Protein AF-X1QB05-F1 (afdb_monomer_lite)

Sequence (360 aa):
TRADETGRKAKRAAVAAFQSAEETDRKAETAAIAGDDAISAAAKVTGILAGRVDEAGREAKQVAATGFLTAGRIRKKAEAADIAGDEAILDAAKALHQLVSRAEELAKVAEAASDAATKSSESARMAAEAAMKAAGEEAAAKAEEARRSAEEVGLKAEAAALQAGQVAEAAVRIAEEADNKAETAAKQATEAAELATHSVKEASATRAEEMQKTAEEAIERAKEVSTGVSAVTEADAIRSERIAKLAQKAVEAAIKEAVTSGNLVDKTTASAKDNREETRKNPSVSTAEKANEAGEKAKTAAAAAYRSTEELKRKAETAAMAAGEAIDAASRLSGTVANRVKNAGEKSMDTTATGMKTAD

Radius of gyration: 53.9 Å; chains: 1; bounding box: 107×69×154 Å

Structure (mmCIF, N/CA/C/O backbone):
data_AF-X1QB05-F1
#
_entry.id   AF-X1QB05-F1
#
loop_
_atom_site.group_PDB
_atom_site.id
_atom_site.type_symbol
_atom_site.label_atom_id
_atom_site.label_alt_id
_atom_site.label_comp_id
_atom_site.label_asym_id
_atom_site.label_entity_id
_atom_site.label_seq_id
_atom_site.pdbx_PDB_ins_code
_atom_site.Cartn_x
_atom_site.Cartn_y
_atom_site.Cartn_z
_atom_site.occupancy
_atom_site.B_iso_or_equiv
_atom_site.auth_seq_id
_atom_site.auth_comp_id
_atom_site.auth_asym_id
_atom_site.auth_atom_id
_atom_site.pdbx_PDB_model_num
ATOM 1 N N . THR A 1 1 ? -3.506 -3.819 -2.163 1.00 76.81 1 THR A N 1
ATOM 2 C CA . THR A 1 1 ? -2.345 -4.088 -1.273 1.00 76.81 1 THR A CA 1
ATOM 3 C C . THR A 1 1 ? -1.082 -3.569 -1.937 1.00 76.81 1 THR A C 1
ATOM 5 O O . THR A 1 1 ? -1.088 -3.362 -3.144 1.00 76.81 1 THR A O 1
ATOM 8 N N . ARG A 1 2 ? 0.021 -3.367 -1.201 1.00 68.25 2 ARG A N 1
ATOM 9 C CA . ARG A 1 2 ? 1.284 -2.875 -1.795 1.00 68.25 2 ARG A CA 1
ATOM 10 C C . ARG A 1 2 ? 1.868 -3.802 -2.875 1.00 68.25 2 ARG A C 1
ATOM 12 O O . ARG A 1 2 ? 2.524 -3.320 -3.798 1.00 68.25 2 ARG A O 1
ATOM 19 N N . ALA A 1 3 ? 1.611 -5.110 -2.788 1.00 74.69 3 ALA A N 1
ATOM 20 C CA . ALA A 1 3 ? 1.970 -6.073 -3.831 1.00 74.69 3 ALA A CA 1
ATOM 21 C C . ALA A 1 3 ? 1.157 -5.862 -5.127 1.00 74.69 3 ALA A C 1
ATOM 23 O O . ALA A 1 3 ? 1.759 -5.811 -6.194 1.00 74.69 3 ALA A O 1
ATOM 24 N N . ASP A 1 4 ? -0.153 -5.594 -5.040 1.00 82.69 4 ASP A N 1
ATOM 25 C CA . ASP A 1 4 ? -0.985 -5.214 -6.200 1.00 82.69 4 ASP A CA 1
ATOM 26 C C . ASP A 1 4 ? -0.505 -3.899 -6.845 1.00 82.69 4 ASP A C 1
ATOM 28 O O . ASP A 1 4 ? -0.319 -3.831 -8.059 1.00 82.69 4 ASP A O 1
ATOM 32 N N . GLU A 1 5 ? -0.179 -2.870 -6.054 1.00 84.19 5 GLU A N 1
ATOM 33 C CA . GLU A 1 5 ? 0.388 -1.625 -6.596 1.00 84.19 5 GLU A CA 1
ATOM 34 C C . GLU A 1 5 ? 1.732 -1.839 -7.302 1.00 84.19 5 GLU A C 1
ATOM 36 O O . GLU A 1 5 ? 2.001 -1.227 -8.339 1.00 84.19 5 GLU A O 1
ATOM 41 N N . THR A 1 6 ? 2.587 -2.691 -6.732 1.00 79.75 6 THR A N 1
ATOM 42 C CA . THR A 1 6 ? 3.901 -3.009 -7.301 1.00 79.75 6 THR A CA 1
ATOM 43 C C . THR A 1 6 ? 3.744 -3.797 -8.598 1.00 79.75 6 THR A C 1
ATOM 45 O O . THR A 1 6 ? 4.388 -3.448 -9.586 1.00 79.75 6 THR A O 1
ATOM 48 N N . GLY A 1 7 ? 2.822 -4.762 -8.643 1.00 83.00 7 GLY A N 1
ATOM 49 C CA . GLY A 1 7 ? 2.488 -5.487 -9.865 1.00 83.00 7 GLY A CA 1
ATOM 50 C C . GLY A 1 7 ? 1.946 -4.566 -10.959 1.00 83.00 7 GLY A C 1
ATOM 51 O O . GLY A 1 7 ? 2.461 -4.560 -12.073 1.00 83.00 7 GLY A O 1
ATOM 52 N N . ARG A 1 8 ? 1.017 -3.654 -10.638 1.00 85.50 8 ARG A N 1
ATOM 53 C CA . ARG A 1 8 ? 0.508 -2.658 -11.605 1.00 85.50 8 ARG A CA 1
ATOM 54 C C . ARG A 1 8 ? 1.577 -1.684 -12.099 1.00 85.50 8 ARG A C 1
ATOM 56 O O . ARG A 1 8 ? 1.500 -1.195 -13.226 1.00 85.50 8 ARG A O 1
ATOM 63 N N . LYS A 1 9 ? 2.555 -1.333 -11.259 1.00 85.56 9 LYS A N 1
ATOM 64 C CA . LYS A 1 9 ? 3.712 -0.528 -11.682 1.00 85.56 9 LYS A CA 1
ATOM 65 C C . LYS A 1 9 ? 4.615 -1.325 -12.627 1.00 85.56 9 LYS A C 1
ATOM 67 O O . LYS A 1 9 ? 5.008 -0.773 -13.649 1.00 85.56 9 LYS A O 1
ATOM 72 N N . ALA A 1 10 ? 4.868 -2.603 -12.339 1.00 82.00 10 ALA A N 1
ATOM 73 C CA . ALA A 1 10 ? 5.630 -3.490 -13.217 1.00 82.00 10 ALA A CA 1
ATOM 74 C C . ALA A 1 10 ? 4.956 -3.654 -14.591 1.00 82.00 10 ALA A C 1
ATOM 76 O O . ALA A 1 10 ? 5.621 -3.445 -15.600 1.00 82.00 10 ALA A O 1
ATOM 77 N N . LYS A 1 11 ? 3.632 -3.874 -14.646 1.00 87.56 11 LYS A N 1
ATOM 78 C CA . LYS A 1 11 ? 2.866 -3.934 -15.910 1.00 87.56 11 LYS A CA 1
ATOM 79 C C . LYS A 1 11 ? 2.991 -2.640 -16.721 1.00 87.56 11 LYS A C 1
ATOM 81 O O . LYS A 1 11 ? 3.244 -2.673 -17.919 1.00 87.56 11 LYS A O 1
ATOM 86 N N . ARG A 1 12 ? 2.876 -1.472 -16.074 1.00 90.75 12 ARG A N 1
ATOM 87 C CA . ARG A 1 12 ? 3.059 -0.175 -16.756 1.00 90.75 12 ARG A CA 1
ATOM 88 C C . ARG A 1 12 ? 4.476 0.002 -17.304 1.00 90.75 12 ARG A C 1
ATOM 90 O O . ARG A 1 12 ? 4.631 0.478 -18.425 1.00 90.75 12 ARG A O 1
ATOM 97 N N . ALA A 1 13 ? 5.489 -0.398 -16.538 1.00 84.31 13 ALA A N 1
ATOM 98 C CA . ALA A 1 13 ? 6.878 -0.366 -16.987 1.00 84.31 13 ALA A CA 1
ATOM 99 C C . ALA A 1 13 ? 7.124 -1.336 -18.156 1.00 84.31 13 ALA A C 1
ATOM 101 O O . ALA A 1 13 ? 7.802 -0.968 -19.112 1.00 84.31 13 ALA A O 1
ATOM 102 N N . ALA A 1 14 ? 6.529 -2.532 -18.117 1.00 81.31 14 ALA A N 1
ATOM 103 C CA . ALA A 1 14 ? 6.579 -3.495 -19.212 1.00 81.31 14 ALA A CA 1
ATOM 104 C C . ALA A 1 14 ? 5.968 -2.917 -20.497 1.00 81.31 14 ALA A C 1
ATOM 106 O O . ALA A 1 14 ? 6.607 -2.962 -21.544 1.00 81.31 14 ALA A O 1
ATOM 107 N N . VAL A 1 15 ? 4.790 -2.287 -20.419 1.00 91.00 15 VAL A N 1
ATOM 108 C CA . VAL A 1 15 ? 4.146 -1.629 -21.573 1.00 91.00 15 VAL A CA 1
ATOM 109 C C . VAL A 1 15 ? 5.032 -0.532 -22.170 1.00 91.00 15 VAL A C 1
ATOM 111 O O . VAL A 1 15 ? 5.230 -0.502 -23.384 1.00 91.00 15 VAL A O 1
ATOM 114 N N . ALA A 1 16 ? 5.612 0.339 -21.339 1.00 86.94 16 ALA A N 1
ATOM 115 C CA . ALA A 1 16 ? 6.523 1.381 -21.817 1.00 86.94 16 ALA A CA 1
ATOM 116 C C . ALA A 1 16 ? 7.779 0.789 -22.487 1.00 86.94 16 ALA A C 1
ATOM 118 O O . ALA A 1 16 ? 8.216 1.265 -23.535 1.00 86.94 16 ALA A O 1
ATOM 119 N N . ALA A 1 17 ? 8.332 -0.289 -21.923 1.00 80.50 17 ALA A N 1
ATOM 120 C CA . ALA A 1 17 ? 9.467 -0.997 -22.505 1.00 80.50 17 ALA A CA 1
ATOM 121 C C . ALA A 1 17 ? 9.110 -1.663 -23.847 1.00 80.50 17 ALA A C 1
ATOM 123 O O . ALA A 1 17 ? 9.905 -1.592 -24.783 1.00 80.50 17 ALA A O 1
ATOM 124 N N . PHE A 1 18 ? 7.915 -2.247 -23.990 1.00 86.94 18 PHE A N 1
ATOM 125 C CA . PHE A 1 18 ? 7.442 -2.778 -25.273 1.00 86.94 18 PHE A CA 1
ATOM 126 C C . PHE A 1 18 ? 7.340 -1.687 -26.342 1.00 86.94 18 PHE A C 1
ATOM 128 O O . PHE A 1 18 ? 7.865 -1.869 -27.438 1.00 86.94 18 PHE A O 1
ATOM 135 N N . GLN A 1 19 ? 6.760 -0.531 -26.008 1.00 90.94 19 GLN A N 1
ATOM 136 C CA . GLN A 1 19 ? 6.668 0.606 -26.932 1.00 90.94 19 GLN A CA 1
ATOM 137 C C . GLN A 1 19 ? 8.054 1.105 -27.367 1.00 90.94 19 GLN A C 1
ATOM 139 O O . GLN A 1 19 ? 8.289 1.340 -28.552 1.00 90.94 19 GLN A O 1
ATOM 144 N N . SER A 1 20 ? 9.001 1.201 -26.429 1.00 86.62 20 SER A N 1
ATOM 145 C CA . SER A 1 20 ? 10.389 1.574 -26.729 1.00 86.62 20 SER A CA 1
ATOM 146 C C . SER A 1 20 ? 11.090 0.548 -27.632 1.00 86.62 20 SER A C 1
ATOM 148 O O . SER A 1 20 ? 11.810 0.922 -28.564 1.00 86.62 20 SER A O 1
ATOM 150 N N . ALA A 1 21 ? 10.845 -0.749 -27.415 1.00 82.25 21 ALA A N 1
ATOM 151 C CA . ALA A 1 21 ? 11.362 -1.803 -28.282 1.00 82.25 21 ALA A CA 1
ATOM 152 C C . ALA A 1 21 ? 10.788 -1.710 -29.703 1.00 82.25 21 ALA A C 1
ATOM 154 O O . ALA A 1 21 ? 11.534 -1.859 -30.664 1.00 82.25 21 ALA A O 1
ATOM 155 N N . GLU A 1 22 ? 9.488 -1.444 -29.855 1.00 89.06 22 GLU A N 1
ATOM 156 C CA . GLU A 1 22 ? 8.848 -1.255 -31.164 1.00 89.06 22 GLU A CA 1
ATOM 157 C C . GLU A 1 22 ? 9.365 -0.021 -31.906 1.00 89.06 22 GLU A C 1
ATOM 159 O O . GLU A 1 22 ? 9.532 -0.051 -33.124 1.00 89.06 22 GLU A O 1
ATOM 164 N N . GLU A 1 23 ? 9.614 1.080 -31.197 1.00 90.94 23 GLU A N 1
ATOM 165 C CA . GLU A 1 23 ? 10.206 2.272 -31.802 1.00 90.94 23 GLU A CA 1
ATOM 166 C C . GLU A 1 23 ? 11.652 2.012 -32.252 1.00 90.94 23 GLU A C 1
ATOM 168 O O . GLU A 1 23 ? 12.048 2.424 -33.344 1.00 90.94 23 GLU A O 1
ATOM 173 N N . THR A 1 24 ? 12.426 1.284 -31.442 1.00 85.94 24 THR A N 1
ATOM 174 C CA . THR A 1 24 ? 13.797 0.874 -31.781 1.00 85.94 24 THR A CA 1
ATOM 175 C C . THR A 1 24 ? 13.816 -0.042 -33.005 1.00 85.94 24 THR A C 1
ATOM 177 O O . THR A 1 24 ? 14.632 0.167 -33.900 1.00 85.94 24 THR A O 1
ATOM 180 N N . ASP A 1 25 ? 12.886 -0.996 -33.090 1.00 91.12 25 ASP A N 1
ATOM 181 C CA . ASP A 1 25 ? 12.738 -1.878 -34.253 1.00 91.12 25 ASP A CA 1
ATOM 182 C C . ASP A 1 25 ? 12.398 -1.098 -35.525 1.00 91.12 25 ASP A C 1
ATOM 184 O O . ASP A 1 25 ? 13.048 -1.293 -36.547 1.00 91.12 25 ASP A O 1
ATOM 188 N N . ARG A 1 26 ? 11.448 -0.155 -35.463 1.00 91.94 26 ARG A N 1
ATOM 189 C CA . ARG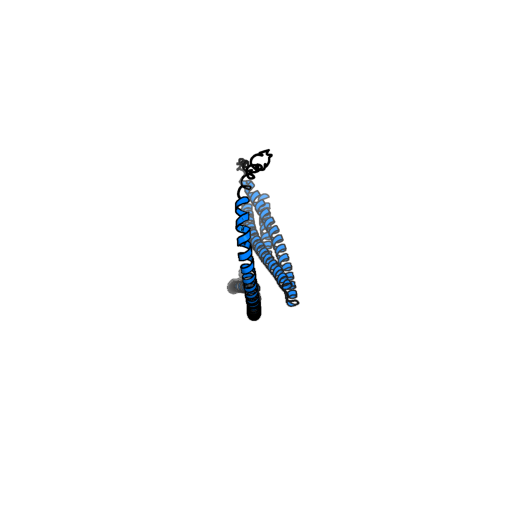 A 1 26 ? 11.087 0.692 -36.616 1.00 91.94 26 ARG A CA 1
ATOM 190 C C . ARG A 1 26 ? 12.263 1.540 -37.109 1.00 91.94 2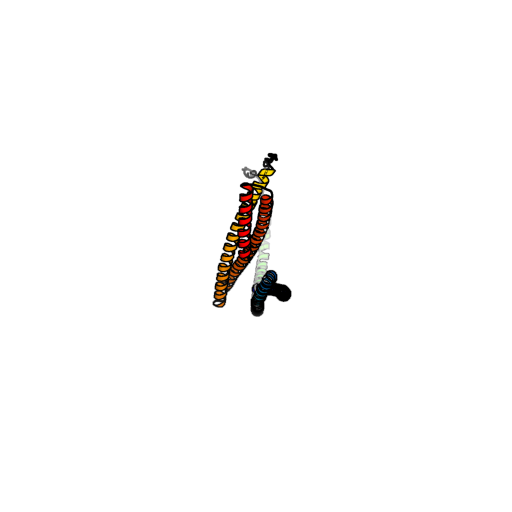6 ARG A C 1
ATOM 192 O O . ARG A 1 26 ? 12.460 1.701 -38.316 1.00 91.94 26 ARG A O 1
ATOM 199 N N . LYS A 1 27 ? 13.072 2.078 -36.189 1.00 90.31 27 LYS A N 1
ATOM 200 C CA . LYS A 1 27 ? 14.300 2.815 -36.538 1.00 90.31 27 LYS A CA 1
ATOM 201 C C . LYS A 1 27 ? 15.354 1.890 -37.150 1.00 90.31 27 LYS A C 1
ATOM 203 O O . LYS A 1 27 ? 15.984 2.270 -38.134 1.00 90.31 27 LYS A O 1
ATOM 208 N N . ALA A 1 28 ? 15.518 0.683 -36.608 1.00 82.38 28 ALA A N 1
ATOM 209 C CA . ALA A 1 28 ? 16.422 -0.327 -37.152 1.00 82.38 28 ALA A CA 1
ATOM 210 C C . ALA A 1 28 ? 16.005 -0.768 -38.564 1.00 82.38 28 ALA A C 1
ATOM 212 O O . ALA A 1 28 ? 16.850 -0.843 -39.450 1.00 82.38 28 ALA A O 1
ATOM 213 N N . GLU A 1 29 ? 14.711 -0.975 -38.804 1.00 91.19 29 GLU A N 1
ATOM 214 C CA . GLU A 1 29 ? 14.155 -1.284 -40.125 1.00 91.19 29 GLU A CA 1
ATOM 215 C C . GLU A 1 29 ? 14.418 -0.156 -41.129 1.00 91.19 29 GLU A C 1
ATOM 217 O O . GLU A 1 29 ? 14.911 -0.405 -42.227 1.00 91.19 29 GLU A O 1
ATOM 222 N N . THR A 1 30 ? 14.203 1.099 -40.725 1.00 91.12 30 THR A N 1
ATOM 223 C CA . THR A 1 30 ? 14.504 2.264 -41.572 1.00 91.12 30 THR A CA 1
ATOM 224 C C . THR A 1 30 ? 15.996 2.339 -41.923 1.00 91.12 30 THR A C 1
ATOM 226 O O . THR A 1 30 ? 16.350 2.598 -43.072 1.00 91.12 30 THR A O 1
ATOM 229 N N . ALA A 1 31 ? 16.882 2.074 -40.956 1.00 84.50 31 ALA A N 1
ATOM 230 C CA . ALA A 1 31 ? 18.326 2.017 -41.188 1.00 84.50 31 ALA A CA 1
ATOM 231 C C . ALA A 1 31 ? 18.732 0.847 -42.102 1.00 84.50 31 ALA A C 1
ATOM 233 O O . ALA A 1 31 ? 19.632 1.005 -42.926 1.00 84.50 31 ALA A O 1
ATOM 234 N N . ALA A 1 32 ? 18.060 -0.305 -41.997 1.00 90.00 32 ALA A N 1
ATOM 235 C CA . ALA A 1 32 ? 18.294 -1.449 -42.875 1.00 90.00 32 ALA A CA 1
ATOM 236 C C . ALA A 1 32 ? 17.937 -1.118 -44.331 1.00 90.00 32 ALA A C 1
ATOM 238 O O . ALA A 1 32 ? 18.766 -1.340 -45.212 1.00 90.00 32 ALA A O 1
ATOM 239 N N . ILE A 1 33 ? 16.759 -0.522 -44.560 1.00 92.81 33 ILE A N 1
ATOM 240 C CA . ILE A 1 33 ? 16.300 -0.083 -45.889 1.00 92.81 33 ILE A CA 1
ATOM 241 C C . ILE A 1 33 ? 17.265 0.956 -46.471 1.00 92.81 33 ILE A C 1
ATOM 243 O O . ILE A 1 33 ? 17.730 0.801 -47.597 1.00 92.81 33 ILE A O 1
ATOM 247 N N . ALA A 1 34 ? 17.641 1.975 -45.689 1.00 88.19 34 ALA A N 1
ATOM 248 C CA . ALA A 1 34 ? 18.607 2.983 -46.128 1.00 88.19 34 ALA A CA 1
ATOM 249 C C . ALA A 1 34 ? 19.977 2.369 -46.469 1.00 88.19 34 ALA A C 1
ATOM 251 O O . ALA A 1 34 ? 20.635 2.798 -47.417 1.00 88.19 34 ALA A O 1
ATOM 252 N N . GLY A 1 35 ? 20.400 1.347 -45.719 1.00 87.75 35 GLY A N 1
ATOM 253 C CA . GLY A 1 35 ? 21.610 0.584 -46.006 1.00 87.75 35 GLY A CA 1
ATOM 254 C C . GLY A 1 35 ? 21.526 -0.195 -47.321 1.00 87.75 35 GLY A C 1
ATOM 255 O O . GLY A 1 35 ? 22.474 -0.166 -48.105 1.00 87.75 35 GLY A O 1
ATOM 256 N N . ASP A 1 36 ? 20.394 -0.850 -47.595 1.00 92.31 36 ASP A N 1
ATOM 257 C CA . ASP A 1 36 ? 20.130 -1.531 -48.871 1.00 92.31 36 ASP A CA 1
ATOM 258 C C . ASP A 1 36 ? 20.139 -0.561 -50.061 1.00 92.31 36 ASP A C 1
ATOM 260 O O . ASP A 1 36 ? 20.799 -0.823 -51.073 1.00 92.31 36 ASP A O 1
ATOM 264 N N . ASP A 1 37 ? 19.478 0.588 -49.919 1.00 89.31 37 ASP A N 1
ATOM 265 C CA . ASP A 1 37 ? 19.434 1.630 -50.945 1.00 89.31 37 ASP A CA 1
ATOM 266 C C . ASP A 1 37 ? 20.828 2.208 -51.226 1.00 89.31 37 ASP A C 1
ATOM 268 O O . ASP A 1 37 ? 21.207 2.373 -52.390 1.00 89.31 37 ASP A O 1
ATOM 272 N N . ALA A 1 38 ? 21.624 2.464 -50.181 1.00 85.12 38 ALA A N 1
ATOM 273 C CA . ALA A 1 38 ? 23.000 2.935 -50.314 1.00 85.12 38 ALA A CA 1
ATOM 274 C C . ALA A 1 38 ? 23.878 1.910 -51.049 1.00 85.12 38 ALA A C 1
ATOM 276 O O . ALA A 1 38 ? 24.550 2.265 -52.017 1.00 85.12 38 ALA A O 1
ATOM 277 N N . ILE A 1 39 ? 23.819 0.628 -50.675 1.00 91.56 39 ILE A N 1
ATOM 278 C CA . ILE A 1 39 ? 24.578 -0.436 -51.354 1.00 91.56 39 ILE A CA 1
ATOM 279 C C . ILE A 1 39 ? 24.150 -0.555 -52.828 1.00 91.56 39 ILE A C 1
ATOM 281 O O . ILE A 1 39 ? 24.996 -0.663 -53.720 1.00 91.56 39 ILE A O 1
ATOM 285 N N . SER A 1 40 ? 22.847 -0.469 -53.123 1.00 94.06 40 SER A N 1
ATOM 286 C CA . SER A 1 40 ? 22.346 -0.481 -54.505 1.00 94.06 40 SER A CA 1
ATOM 287 C C . SER A 1 40 ? 22.800 0.746 -55.307 1.00 94.06 40 SER A C 1
ATOM 289 O O . SER A 1 40 ? 23.143 0.629 -56.486 1.00 94.06 40 SER A O 1
ATOM 291 N N . ALA A 1 41 ? 22.835 1.927 -54.684 1.00 90.56 41 ALA A N 1
ATOM 292 C CA . ALA A 1 41 ? 23.338 3.151 -55.301 1.00 90.56 41 ALA A CA 1
ATOM 293 C C . ALA A 1 41 ? 24.850 3.082 -55.559 1.00 90.56 41 ALA A C 1
ATOM 295 O O . ALA A 1 41 ? 25.295 3.481 -56.636 1.00 90.56 41 ALA A O 1
ATOM 296 N N . ALA A 1 42 ? 25.625 2.521 -54.625 1.00 88.62 42 ALA A N 1
ATOM 297 C CA . ALA A 1 42 ? 27.062 2.307 -54.773 1.00 88.62 42 ALA A CA 1
ATOM 298 C C . ALA A 1 42 ? 27.393 1.459 -56.011 1.00 88.62 42 ALA A C 1
ATOM 300 O O . ALA A 1 42 ? 28.349 1.766 -56.716 1.00 88.62 42 ALA A O 1
ATOM 301 N N . ALA A 1 43 ? 26.557 0.466 -56.340 1.00 94.31 43 ALA A N 1
ATOM 302 C CA . ALA A 1 43 ? 26.711 -0.360 -57.540 1.00 94.31 43 ALA A CA 1
ATOM 303 C C . ALA A 1 43 ? 26.495 0.401 -58.867 1.00 94.31 43 ALA A C 1
ATOM 305 O O . ALA A 1 43 ? 26.873 -0.094 -59.928 1.00 94.31 43 ALA A O 1
ATOM 306 N N . LYS A 1 44 ? 25.881 1.592 -58.827 1.00 95.25 44 LYS A N 1
ATOM 307 C CA . LYS A 1 44 ? 25.586 2.433 -60.004 1.00 95.25 44 LYS A CA 1
ATOM 308 C C . LYS A 1 44 ? 26.595 3.564 -60.208 1.00 95.25 44 LYS A C 1
ATOM 310 O O . LYS A 1 44 ? 26.541 4.244 -61.230 1.00 95.25 44 LYS A O 1
ATOM 315 N N . VAL A 1 45 ? 27.490 3.790 -59.248 1.00 93.19 45 VAL A N 1
ATOM 316 C CA . VAL A 1 45 ? 28.538 4.818 -59.311 1.00 93.19 45 VAL A CA 1
ATOM 317 C C . VAL A 1 45 ? 29.919 4.160 -59.309 1.00 93.19 45 VAL A C 1
ATOM 319 O O . VAL A 1 45 ? 30.066 2.998 -58.949 1.00 93.19 45 VAL A O 1
ATOM 322 N N . THR A 1 46 ? 30.959 4.880 -59.732 1.00 92.56 46 THR A N 1
ATOM 323 C CA . THR A 1 46 ? 32.325 4.334 -59.842 1.00 92.56 46 THR A CA 1
ATOM 324 C C . THR A 1 46 ? 33.335 5.117 -59.007 1.00 92.56 46 THR A C 1
ATOM 326 O O . THR A 1 46 ? 33.143 6.298 -58.714 1.00 92.56 46 THR A O 1
ATOM 329 N N . GLY A 1 47 ? 34.460 4.481 -58.675 1.00 94.06 47 GLY A N 1
ATOM 330 C CA . GLY A 1 47 ? 35.592 5.124 -58.002 1.00 94.06 47 GLY A CA 1
ATOM 331 C C . GLY A 1 47 ? 35.384 5.328 -56.499 1.00 94.06 47 GLY A C 1
ATOM 332 O O . GLY A 1 47 ? 34.672 4.572 -55.844 1.00 94.06 47 GLY A O 1
ATOM 333 N N . ILE A 1 48 ? 36.025 6.357 -55.937 1.00 91.44 48 ILE A N 1
ATOM 334 C CA . ILE A 1 48 ? 36.066 6.608 -54.482 1.00 91.44 48 ILE A CA 1
ATOM 335 C C . ILE A 1 48 ? 34.662 6.834 -53.893 1.00 91.44 48 ILE A C 1
ATOM 337 O O . ILE A 1 48 ? 34.398 6.443 -52.758 1.00 91.44 48 ILE A O 1
ATOM 341 N N . LEU A 1 49 ? 33.748 7.435 -54.663 1.00 85.69 49 LEU A N 1
ATOM 342 C CA . LEU A 1 49 ? 32.366 7.648 -54.228 1.00 85.69 49 LEU A CA 1
ATOM 343 C C . LEU A 1 49 ? 31.619 6.326 -54.025 1.00 85.69 49 LEU A C 1
ATOM 345 O O . LEU A 1 49 ? 30.920 6.194 -53.027 1.00 85.69 49 LEU A O 1
ATOM 349 N N . ALA A 1 50 ? 31.822 5.338 -54.902 1.00 88.31 50 ALA A N 1
ATOM 350 C CA . ALA A 1 50 ? 31.213 4.016 -54.760 1.00 88.31 50 ALA A CA 1
ATOM 351 C C . ALA A 1 50 ? 31.632 3.342 -53.449 1.00 88.31 50 ALA A C 1
ATOM 353 O O . ALA A 1 50 ? 30.778 2.885 -52.698 1.00 88.31 50 ALA A O 1
ATOM 354 N N . GLY A 1 51 ? 32.930 3.373 -53.127 1.00 87.00 51 GLY A N 1
ATOM 355 C CA . GLY A 1 51 ? 33.446 2.798 -51.881 1.00 87.00 51 GLY A CA 1
ATOM 356 C C . GLY A 1 51 ? 32.896 3.481 -50.627 1.00 87.00 51 GLY A C 1
ATOM 357 O O . GLY A 1 51 ? 32.521 2.804 -49.678 1.00 87.00 51 GLY A O 1
ATOM 358 N N . ARG A 1 52 ? 32.785 4.818 -50.625 1.00 89.19 52 ARG A N 1
ATOM 359 C CA . ARG A 1 52 ? 32.230 5.558 -49.475 1.00 89.19 52 ARG A CA 1
ATOM 360 C C . ARG A 1 52 ? 30.739 5.290 -49.263 1.00 89.19 52 ARG A C 1
ATOM 362 O O . ARG A 1 52 ? 30.301 5.236 -48.121 1.00 89.19 52 ARG A O 1
ATOM 369 N N . VAL A 1 53 ? 29.969 5.156 -50.344 1.00 83.75 53 VAL A N 1
ATOM 370 C CA . VAL A 1 53 ? 28.527 4.875 -50.265 1.00 83.75 53 VAL A CA 1
ATOM 371 C C . VAL A 1 53 ? 28.271 3.418 -49.856 1.00 83.75 53 VAL A C 1
ATOM 373 O O . VAL A 1 53 ? 27.393 3.176 -49.034 1.00 83.75 53 VAL A O 1
ATOM 376 N N . ASP A 1 54 ? 29.059 2.462 -50.362 1.00 89.88 54 ASP A N 1
ATOM 377 C CA . ASP A 1 54 ? 28.999 1.049 -49.949 1.00 89.88 54 ASP A CA 1
ATOM 378 C C . ASP A 1 54 ? 29.338 0.886 -48.459 1.00 89.88 54 ASP A C 1
ATOM 380 O O . ASP A 1 54 ? 28.592 0.232 -47.731 1.00 89.88 54 ASP A O 1
ATOM 384 N N . GLU A 1 55 ? 30.399 1.548 -47.980 1.00 90.50 55 GLU A N 1
ATOM 385 C CA . GLU A 1 55 ? 30.776 1.519 -46.562 1.00 90.50 55 GLU A CA 1
ATOM 386 C C . GLU A 1 55 ? 29.675 2.110 -45.673 1.00 90.50 55 GLU A C 1
ATOM 388 O O . GLU A 1 55 ? 29.235 1.457 -44.730 1.00 90.50 55 GLU A O 1
ATOM 393 N N . ALA A 1 56 ? 29.138 3.285 -46.025 1.00 87.88 56 ALA A N 1
ATOM 394 C CA . ALA A 1 56 ? 28.023 3.888 -45.293 1.00 87.88 56 ALA A CA 1
ATOM 395 C C . ALA A 1 56 ? 26.780 2.975 -45.269 1.00 87.88 56 ALA A C 1
ATOM 397 O O . ALA A 1 56 ? 26.087 2.888 -44.254 1.00 87.88 56 ALA A O 1
ATOM 398 N N . GLY A 1 57 ? 26.507 2.257 -46.364 1.00 85.62 57 GLY A N 1
ATOM 399 C CA . GLY A 1 57 ? 25.420 1.282 -46.427 1.00 85.62 57 GLY A CA 1
ATOM 400 C C . GLY A 1 57 ? 25.643 0.067 -45.518 1.00 85.62 57 GLY A C 1
ATOM 401 O O . GLY A 1 57 ? 24.711 -0.389 -44.849 1.00 85.62 57 GLY A O 1
ATOM 402 N N . ARG A 1 58 ? 26.882 -0.434 -45.427 1.00 89.56 58 ARG A N 1
ATOM 403 C CA . ARG A 1 58 ? 27.252 -1.516 -44.496 1.00 89.56 58 ARG A CA 1
ATOM 404 C C . ARG A 1 58 ? 27.189 -1.075 -43.040 1.00 89.56 58 ARG A C 1
ATOM 406 O O . ARG A 1 58 ? 26.643 -1.815 -42.222 1.00 89.56 58 ARG A O 1
ATOM 413 N N . GLU A 1 59 ? 27.677 0.122 -42.724 1.00 87.62 59 GLU A N 1
ATOM 414 C CA . GLU A 1 59 ? 27.565 0.714 -41.388 1.00 87.62 59 GLU A CA 1
ATOM 415 C C . GLU A 1 59 ? 26.091 0.859 -40.978 1.00 87.62 59 GLU A C 1
ATOM 417 O O . GLU A 1 59 ? 25.708 0.419 -39.891 1.00 87.62 59 GLU A O 1
ATOM 422 N N . ALA A 1 60 ? 25.230 1.369 -41.868 1.00 81.94 60 ALA A N 1
ATOM 423 C CA . ALA A 1 60 ? 23.790 1.474 -41.622 1.00 81.94 60 ALA A CA 1
ATOM 424 C C . ALA A 1 60 ? 23.147 0.104 -41.335 1.00 81.94 60 ALA A C 1
ATOM 426 O O . ALA A 1 60 ? 22.379 -0.037 -40.378 1.00 81.94 60 ALA A O 1
ATOM 427 N N . LYS A 1 61 ? 23.519 -0.942 -42.088 1.00 90.56 61 LYS A N 1
ATOM 428 C CA . LYS A 1 61 ? 23.076 -2.320 -41.821 1.00 90.56 61 LYS A CA 1
ATOM 429 C C . LYS A 1 61 ? 23.582 -2.875 -40.491 1.00 90.56 61 LYS A C 1
ATOM 431 O O . LYS A 1 61 ? 22.841 -3.580 -39.804 1.00 90.56 61 LYS A O 1
ATOM 436 N N . GLN A 1 62 ? 24.817 -2.571 -40.103 1.00 89.62 62 GLN A N 1
ATOM 437 C CA . GLN A 1 62 ? 25.365 -2.990 -38.812 1.00 89.62 62 GLN A CA 1
ATOM 438 C C . GLN A 1 62 ? 24.638 -2.306 -37.643 1.00 89.62 62 GLN A C 1
ATOM 440 O O . GLN A 1 62 ? 24.325 -2.955 -36.636 1.00 89.62 62 GLN A O 1
ATOM 445 N N . VAL A 1 63 ? 24.316 -1.016 -37.788 1.00 86.94 63 VAL A N 1
ATOM 446 C CA . VAL A 1 63 ? 23.492 -0.267 -36.829 1.00 86.94 63 VAL A CA 1
ATOM 447 C C . VAL A 1 63 ? 22.094 -0.877 -36.739 1.00 86.94 63 VAL A C 1
ATOM 449 O O . VAL A 1 63 ? 21.625 -1.139 -35.631 1.00 86.94 63 VAL A O 1
ATOM 452 N N . ALA A 1 64 ? 21.462 -1.194 -37.872 1.00 81.38 64 ALA A N 1
ATOM 453 C CA . ALA A 1 64 ? 20.166 -1.867 -37.905 1.00 81.38 64 ALA A CA 1
ATOM 454 C C . ALA A 1 64 ? 20.186 -3.217 -37.169 1.00 81.38 64 ALA A C 1
ATOM 456 O O . ALA A 1 64 ? 19.358 -3.461 -36.292 1.00 81.38 64 ALA A O 1
ATOM 457 N N . ALA A 1 65 ? 21.175 -4.074 -37.445 1.00 90.25 65 ALA A N 1
ATOM 458 C CA . ALA A 1 65 ? 21.326 -5.361 -36.763 1.00 90.25 65 ALA A CA 1
ATOM 459 C C . ALA A 1 65 ? 21.479 -5.196 -35.238 1.00 90.25 65 ALA A C 1
ATOM 461 O O . ALA A 1 65 ? 20.861 -5.923 -34.456 1.00 90.25 65 ALA A O 1
ATOM 462 N N . THR A 1 66 ? 22.259 -4.202 -34.804 1.00 88.38 66 THR A N 1
ATOM 463 C CA . THR A 1 66 ? 22.421 -3.868 -33.380 1.00 88.38 66 THR A CA 1
ATOM 464 C C . THR A 1 66 ? 21.114 -3.352 -32.768 1.00 88.38 66 THR A C 1
ATOM 466 O O . THR A 1 66 ? 20.779 -3.714 -31.635 1.00 88.38 66 THR A O 1
ATOM 469 N N . GLY A 1 67 ? 20.347 -2.561 -33.523 1.00 84.56 67 GLY A N 1
ATOM 470 C CA . GLY A 1 67 ? 19.021 -2.074 -33.146 1.00 84.56 67 GLY A CA 1
ATOM 471 C C . GLY A 1 67 ? 18.032 -3.213 -32.897 1.00 84.56 67 GLY A C 1
ATOM 472 O O . GLY A 1 67 ? 17.480 -3.296 -31.800 1.00 84.56 67 GLY A O 1
ATOM 473 N N . PHE A 1 68 ? 17.900 -4.154 -33.839 1.00 88.44 68 PHE A N 1
ATOM 474 C CA . PHE A 1 68 ? 17.030 -5.330 -33.687 1.00 88.44 68 PHE A CA 1
ATOM 475 C C . PHE A 1 68 ? 17.416 -6.201 -32.481 1.00 88.44 68 PHE A C 1
ATOM 477 O O . PHE A 1 68 ? 16.557 -6.638 -31.712 1.00 88.44 68 PHE A O 1
ATOM 484 N N . LEU A 1 69 ? 18.717 -6.432 -32.256 1.00 90.00 69 LEU A N 1
ATOM 485 C CA . LEU A 1 69 ? 19.183 -7.170 -31.076 1.00 90.00 69 LEU A CA 1
ATOM 486 C C . LEU A 1 69 ? 18.826 -6.445 -29.773 1.00 90.00 69 LEU A C 1
ATOM 488 O O . LEU A 1 69 ? 18.442 -7.087 -28.792 1.00 90.00 69 LEU A O 1
ATOM 492 N N . THR A 1 70 ? 18.954 -5.119 -29.753 1.00 87.50 70 THR A N 1
ATOM 493 C CA . THR A 1 70 ? 18.646 -4.291 -28.582 1.00 87.50 70 THR A CA 1
ATOM 494 C C . THR A 1 70 ? 17.152 -4.309 -28.280 1.00 87.50 70 THR A C 1
ATOM 496 O O . THR A 1 70 ? 16.765 -4.646 -27.160 1.00 87.50 70 THR A O 1
ATOM 499 N N . ALA A 1 71 ? 16.308 -4.067 -29.281 1.00 78.38 71 ALA A N 1
ATOM 500 C CA . ALA A 1 71 ? 14.858 -4.164 -29.161 1.00 78.38 71 ALA A CA 1
ATOM 501 C C . ALA A 1 71 ? 14.404 -5.561 -28.704 1.00 78.38 71 ALA A C 1
ATOM 503 O O . ALA A 1 71 ? 13.597 -5.682 -27.781 1.00 78.38 71 ALA A O 1
ATOM 504 N N . GLY A 1 72 ? 14.992 -6.628 -29.255 1.00 83.56 72 GLY A N 1
ATOM 505 C CA . GLY A 1 72 ? 14.732 -8.001 -28.818 1.00 83.56 72 GLY A CA 1
ATOM 506 C C . GLY A 1 72 ? 15.068 -8.241 -27.340 1.00 83.56 72 GLY A C 1
ATOM 507 O O . GLY A 1 72 ? 14.306 -8.901 -26.629 1.00 83.56 72 GLY A O 1
ATOM 508 N N . ARG A 1 73 ? 16.173 -7.675 -26.831 1.00 89.56 73 ARG A N 1
ATOM 509 C CA . ARG A 1 73 ? 16.502 -7.732 -25.393 1.00 89.56 73 ARG A CA 1
ATOM 510 C C . ARG A 1 73 ? 15.508 -6.936 -24.548 1.00 89.56 73 ARG A C 1
ATOM 512 O O . ARG A 1 73 ? 15.145 -7.409 -23.472 1.00 89.56 73 ARG A O 1
ATOM 519 N N . ILE A 1 74 ? 15.076 -5.761 -25.013 1.00 85.06 74 ILE A N 1
ATOM 520 C CA . ILE A 1 74 ? 14.081 -4.939 -24.312 1.00 85.06 74 ILE A CA 1
ATOM 521 C C . ILE A 1 74 ? 12.758 -5.706 -24.200 1.00 85.06 74 ILE A C 1
ATOM 523 O O . ILE A 1 74 ? 12.235 -5.806 -23.093 1.00 85.06 74 ILE A O 1
ATOM 527 N N . ARG A 1 75 ? 12.271 -6.346 -25.276 1.00 89.25 75 ARG A N 1
ATOM 528 C CA . ARG A 1 75 ? 11.050 -7.177 -25.226 1.00 89.25 75 ARG A CA 1
ATOM 529 C C . ARG A 1 75 ? 11.142 -8.304 -24.210 1.00 89.25 75 ARG A C 1
ATOM 531 O O . ARG A 1 75 ? 10.235 -8.455 -23.405 1.00 89.25 75 ARG A O 1
ATOM 538 N N . LYS A 1 76 ? 12.246 -9.058 -24.200 1.00 92.69 76 LYS A N 1
ATOM 539 C CA . LYS A 1 76 ? 12.433 -10.152 -23.230 1.00 92.69 76 LYS A CA 1
ATOM 540 C C . LYS A 1 76 ? 12.397 -9.650 -21.785 1.00 92.69 76 LYS A C 1
ATOM 542 O O . LYS A 1 76 ? 11.833 -10.304 -20.915 1.00 92.69 76 LYS A O 1
ATOM 547 N N . LYS A 1 77 ? 12.992 -8.481 -21.516 1.00 85.56 77 LYS A N 1
ATOM 548 C CA . LYS A 1 77 ? 12.929 -7.849 -20.188 1.00 85.56 77 LYS A CA 1
ATOM 549 C C . LYS A 1 77 ? 11.519 -7.351 -19.857 1.00 85.56 77 LYS A C 1
ATOM 551 O O . LYS A 1 77 ? 11.091 -7.509 -18.718 1.00 85.56 77 LYS A O 1
ATOM 556 N N . ALA A 1 78 ? 10.816 -6.774 -20.830 1.00 80.50 78 ALA A N 1
ATOM 557 C CA . ALA A 1 78 ? 9.438 -6.320 -20.679 1.00 80.50 78 ALA A CA 1
ATOM 558 C C . ALA A 1 78 ? 8.493 -7.491 -20.366 1.00 80.50 78 ALA A C 1
ATOM 560 O O . ALA A 1 78 ? 7.726 -7.406 -19.418 1.00 80.50 78 ALA A O 1
ATOM 561 N N . GLU A 1 79 ? 8.620 -8.611 -21.077 1.00 88.44 79 GLU A N 1
ATOM 562 C CA . GLU A 1 79 ? 7.856 -9.843 -20.843 1.00 88.44 79 GLU A CA 1
ATOM 563 C C . GLU A 1 79 ? 8.116 -10.423 -19.447 1.00 88.44 79 GLU A C 1
ATOM 565 O O . GLU A 1 79 ? 7.180 -10.715 -18.708 1.00 88.44 79 GLU A O 1
ATOM 570 N N . ALA A 1 80 ? 9.383 -10.505 -19.026 1.00 86.19 80 ALA A N 1
ATOM 571 C CA . ALA A 1 80 ? 9.718 -10.947 -17.674 1.00 86.19 80 ALA A CA 1
ATOM 572 C C . ALA A 1 80 ? 9.125 -10.024 -16.591 1.00 86.19 80 ALA A C 1
ATOM 574 O O . ALA A 1 80 ? 8.666 -10.502 -15.554 1.00 86.19 80 ALA A O 1
ATOM 575 N N . ALA A 1 81 ? 9.121 -8.706 -16.824 1.00 82.00 81 ALA A N 1
ATOM 576 C CA . ALA A 1 81 ? 8.502 -7.740 -15.919 1.00 82.00 81 ALA A CA 1
ATOM 577 C C . ALA A 1 81 ? 6.968 -7.851 -15.903 1.00 82.00 81 ALA A C 1
ATOM 579 O O . ALA A 1 81 ? 6.362 -7.671 -14.847 1.00 82.00 81 ALA A O 1
ATOM 580 N N . ASP A 1 82 ? 6.353 -8.165 -17.044 1.00 87.00 82 ASP A N 1
ATOM 581 C CA . ASP A 1 82 ? 4.914 -8.384 -17.181 1.00 87.00 82 ASP A CA 1
ATOM 582 C C . ASP A 1 82 ? 4.463 -9.614 -16.380 1.00 87.00 82 ASP A C 1
ATOM 584 O O . ASP A 1 82 ? 3.601 -9.494 -15.507 1.00 87.00 82 ASP A O 1
ATOM 588 N N . ILE A 1 83 ? 5.145 -10.749 -16.576 1.00 90.56 83 ILE A N 1
ATOM 589 C CA . ILE A 1 83 ? 4.912 -12.004 -15.842 1.00 90.56 83 ILE A CA 1
ATOM 590 C C . ILE A 1 83 ? 5.104 -11.793 -14.336 1.00 90.56 83 ILE A C 1
ATOM 592 O O . ILE A 1 83 ? 4.231 -12.141 -13.542 1.00 90.56 83 ILE A O 1
ATOM 596 N N . ALA A 1 84 ? 6.212 -11.165 -13.926 1.00 82.50 84 ALA A N 1
ATOM 597 C CA . ALA A 1 84 ? 6.464 -10.870 -12.515 1.00 82.50 84 ALA A CA 1
ATOM 598 C C . ALA A 1 84 ? 5.401 -9.928 -11.917 1.00 82.50 84 ALA A C 1
ATOM 600 O O . ALA A 1 84 ? 5.084 -10.012 -10.727 1.00 82.50 84 ALA A O 1
ATOM 601 N N . GLY A 1 85 ? 4.851 -9.025 -12.735 1.00 84.44 85 GLY A N 1
ATOM 602 C CA . GLY A 1 85 ? 3.735 -8.165 -12.365 1.00 84.44 85 GLY A CA 1
ATOM 603 C C . GLY A 1 85 ? 2.455 -8.954 -12.093 1.00 84.44 85 GLY A C 1
ATOM 604 O O . GLY A 1 85 ? 1.815 -8.724 -11.065 1.00 84.44 85 GLY A O 1
ATOM 605 N N . ASP A 1 86 ? 2.114 -9.904 -12.966 1.00 88.62 86 ASP A N 1
ATOM 606 C CA . ASP A 1 86 ? 0.926 -10.754 -12.824 1.00 88.62 86 ASP A CA 1
ATOM 607 C C . ASP A 1 86 ? 1.031 -11.698 -11.622 1.00 88.62 86 ASP A C 1
ATOM 609 O O . ASP A 1 86 ? 0.083 -11.809 -10.841 1.00 88.62 86 ASP A O 1
ATOM 613 N N . GLU A 1 87 ? 2.198 -12.309 -11.403 1.00 88.50 87 GLU A N 1
ATOM 614 C CA . GLU A 1 87 ? 2.458 -13.133 -10.217 1.00 88.50 87 GLU A CA 1
ATOM 615 C C . GLU A 1 87 ? 2.279 -12.328 -8.922 1.00 88.50 87 GLU A C 1
ATOM 617 O O . GLU A 1 87 ? 1.606 -12.777 -7.993 1.00 88.50 87 GLU A O 1
ATOM 622 N N . ALA A 1 88 ? 2.804 -11.098 -8.872 1.00 83.00 88 ALA A N 1
ATOM 623 C CA . ALA A 1 88 ? 2.661 -10.229 -7.706 1.00 83.00 88 ALA A CA 1
ATOM 624 C C . ALA A 1 88 ? 1.196 -9.836 -7.429 1.00 83.00 88 ALA A C 1
ATOM 626 O O . ALA A 1 88 ? 0.792 -9.760 -6.264 1.00 83.00 88 ALA A O 1
ATOM 627 N N . ILE A 1 89 ? 0.395 -9.596 -8.475 1.00 85.75 89 ILE A N 1
ATOM 628 C CA . ILE A 1 89 ? -1.043 -9.304 -8.347 1.00 85.75 89 ILE A CA 1
ATOM 629 C C . ILE A 1 89 ? -1.801 -10.548 -7.866 1.00 85.75 89 ILE A C 1
ATOM 631 O O . ILE A 1 89 ? -2.650 -10.446 -6.977 1.00 85.75 89 ILE A O 1
ATOM 635 N N . LEU A 1 90 ? -1.478 -11.728 -8.399 1.00 90.56 90 LEU A N 1
ATOM 636 C CA . LEU A 1 90 ? -2.112 -12.983 -8.003 1.00 90.56 90 LEU A CA 1
ATOM 637 C C . LEU A 1 90 ? -1.814 -13.337 -6.539 1.00 90.56 90 LEU A C 1
ATOM 639 O O . LEU A 1 90 ? -2.724 -13.703 -5.793 1.00 90.56 90 LEU A O 1
ATOM 643 N N . ASP A 1 91 ? -0.564 -13.192 -6.105 1.00 87.69 91 ASP A N 1
ATOM 644 C CA . ASP A 1 91 ? -0.165 -13.437 -4.717 1.00 87.69 91 ASP A CA 1
ATOM 645 C C . ASP A 1 91 ? -0.825 -12.439 -3.758 1.00 87.69 91 ASP A C 1
ATOM 647 O O . ASP A 1 91 ? -1.322 -12.824 -2.696 1.00 87.69 91 ASP A O 1
ATOM 651 N N . ALA A 1 92 ? -0.920 -11.166 -4.157 1.00 82.38 92 ALA A N 1
ATOM 652 C CA . ALA A 1 92 ? -1.686 -10.158 -3.431 1.00 82.38 92 ALA A CA 1
ATOM 653 C C . ALA A 1 92 ? -3.164 -10.545 -3.269 1.00 82.38 92 ALA A C 1
ATOM 655 O O . ALA A 1 92 ? -3.718 -10.381 -2.180 1.00 82.38 92 ALA A O 1
ATOM 656 N N . ALA A 1 93 ? -3.797 -11.048 -4.331 1.00 89.94 93 ALA A N 1
ATOM 657 C CA . ALA A 1 93 ? -5.191 -11.478 -4.305 1.00 89.94 93 ALA A CA 1
ATOM 658 C C . ALA A 1 93 ? -5.398 -12.692 -3.384 1.00 89.94 93 ALA A C 1
ATOM 660 O O . ALA A 1 93 ? -6.325 -12.696 -2.575 1.00 89.94 93 ALA A O 1
ATOM 661 N N . LYS A 1 94 ? -4.498 -13.684 -3.432 1.00 91.62 94 LYS A N 1
ATOM 662 C CA . LYS A 1 94 ? -4.528 -14.850 -2.530 1.00 91.62 94 LYS A CA 1
ATOM 663 C C . LYS A 1 94 ? -4.382 -14.442 -1.065 1.00 91.62 94 LYS A C 1
ATOM 665 O O . LYS A 1 94 ? -5.152 -14.905 -0.227 1.00 91.62 94 LYS A O 1
ATOM 670 N N . ALA A 1 95 ? -3.439 -13.549 -0.759 1.00 88.31 95 ALA A N 1
ATOM 671 C CA . ALA A 1 95 ? -3.238 -13.048 0.599 1.00 88.31 95 ALA A CA 1
ATOM 672 C C . ALA A 1 95 ? -4.473 -12.292 1.119 1.00 88.31 95 ALA A C 1
ATOM 674 O O . ALA A 1 95 ? -4.882 -12.488 2.262 1.00 88.31 95 ALA A O 1
ATOM 675 N N . LEU A 1 96 ? -5.107 -11.469 0.274 1.00 86.19 96 LEU A N 1
ATOM 676 C CA . LEU A 1 96 ? -6.368 -10.807 0.618 1.00 86.19 96 LEU A CA 1
ATOM 677 C C . LEU A 1 96 ? -7.483 -11.818 0.894 1.00 86.19 96 LEU A C 1
ATOM 679 O O . LEU A 1 96 ? -8.184 -11.681 1.891 1.00 86.19 96 LEU A O 1
ATOM 683 N N . HIS A 1 97 ? -7.621 -12.850 0.062 1.00 92.25 97 HIS A N 1
ATOM 684 C CA . HIS A 1 97 ? -8.642 -13.876 0.254 1.00 92.25 97 HIS A CA 1
ATOM 685 C C . HIS A 1 97 ? -8.457 -14.647 1.571 1.00 92.25 97 HIS A C 1
ATOM 687 O O . HIS A 1 97 ? -9.425 -14.875 2.294 1.00 92.25 97 HIS A O 1
ATOM 693 N N . GLN A 1 98 ? -7.214 -14.982 1.933 1.00 92.56 98 GLN A N 1
ATOM 694 C CA . GLN A 1 98 ? -6.900 -15.614 3.219 1.00 92.56 98 GLN A CA 1
ATOM 695 C C . GLN A 1 98 ? -7.226 -14.706 4.411 1.00 92.56 98 GLN A C 1
ATOM 697 O O . GLN A 1 98 ? -7.768 -15.176 5.410 1.00 92.56 98 GLN A O 1
ATOM 702 N N . LEU A 1 99 ? -6.927 -13.405 4.315 1.00 87.62 99 LEU A N 1
ATOM 703 C CA . LEU A 1 99 ? -7.262 -12.441 5.366 1.00 87.62 99 LEU A CA 1
ATOM 704 C C . LEU A 1 99 ? -8.773 -12.275 5.537 1.00 87.62 99 LEU A C 1
ATOM 706 O O . LEU A 1 99 ? -9.243 -12.257 6.670 1.00 87.62 99 LEU A O 1
ATOM 710 N N . VAL A 1 100 ? -9.523 -12.194 4.434 1.00 92.31 100 VAL A N 1
ATOM 711 C CA . VAL A 1 100 ? -10.992 -12.133 4.465 1.00 92.31 100 VAL A CA 1
ATOM 712 C C . VAL A 1 100 ? -11.561 -13.406 5.086 1.00 92.31 100 VAL A C 1
ATOM 714 O O . VAL A 1 100 ? -12.346 -13.312 6.022 1.00 92.31 100 VAL A O 1
ATOM 717 N N . SER A 1 101 ? -11.083 -14.581 4.666 1.00 95.19 101 SER A N 1
ATOM 718 C CA . SER A 1 101 ? -11.524 -15.868 5.227 1.00 95.19 101 SER A CA 1
ATOM 719 C C . SER A 1 101 ? -11.282 -15.938 6.740 1.00 95.19 101 SER A C 1
ATOM 721 O O . SER A 1 101 ? -12.170 -16.301 7.505 1.00 95.19 101 SER A O 1
ATOM 723 N N . ARG A 1 102 ? -10.102 -15.504 7.203 1.00 91.06 102 ARG A N 1
ATOM 724 C CA . ARG A 1 102 ? -9.780 -15.455 8.636 1.00 91.06 102 ARG A CA 1
ATOM 725 C C . ARG A 1 102 ? -10.629 -14.432 9.396 1.00 91.06 102 ARG A C 1
ATOM 727 O O . ARG A 1 102 ? -10.991 -14.675 10.544 1.00 91.06 102 ARG A O 1
ATOM 734 N N . ALA A 1 103 ? -10.924 -13.282 8.791 1.00 88.56 103 ALA A N 1
ATOM 735 C CA . ALA A 1 103 ? -11.790 -12.273 9.393 1.00 88.56 103 ALA A CA 1
ATOM 736 C C . ALA A 1 103 ? -13.231 -12.786 9.542 1.00 88.56 103 ALA A C 1
ATOM 738 O O . ALA A 1 103 ? -13.837 -12.580 10.589 1.00 88.56 103 ALA A O 1
ATOM 739 N N . GLU A 1 104 ? -13.750 -13.508 8.546 1.00 95.06 104 GLU A N 1
ATOM 740 C CA . GLU A 1 104 ? -15.058 -14.167 8.612 1.00 95.06 104 GLU A CA 1
ATOM 741 C C . GLU A 1 104 ? -15.104 -15.249 9.698 1.00 95.06 104 GLU A C 1
ATOM 743 O O . GLU A 1 104 ? -16.077 -15.332 10.446 1.00 95.06 104 GLU A O 1
ATOM 748 N N . GLU A 1 105 ? -14.050 -16.060 9.833 1.00 94.75 105 GLU A N 1
ATOM 749 C CA . GLU A 1 105 ? -13.946 -17.042 10.918 1.00 94.75 105 GLU A CA 1
ATOM 750 C C . GLU A 1 105 ? -13.940 -16.374 12.298 1.00 94.75 105 GLU A C 1
ATOM 752 O O . GLU A 1 105 ? -14.687 -16.787 13.185 1.00 94.75 105 GLU A O 1
ATOM 757 N N . LEU A 1 106 ? -13.151 -15.311 12.483 1.00 89.69 106 LEU A N 1
ATOM 758 C CA . LEU A 1 106 ? -13.121 -14.558 13.740 1.00 89.69 106 LEU A CA 1
ATOM 759 C C . LEU A 1 106 ? -14.467 -13.897 14.050 1.00 89.69 106 LEU A C 1
ATOM 761 O O . LEU A 1 106 ? -14.878 -13.892 15.209 1.00 89.69 106 LEU A O 1
ATOM 765 N N . ALA A 1 107 ? -15.167 -13.382 13.036 1.00 91.44 107 ALA A N 1
ATOM 766 C CA . ALA A 1 107 ? -16.504 -12.822 13.197 1.00 91.44 107 ALA A CA 1
ATOM 767 C C . ALA A 1 107 ? -17.503 -13.887 13.675 1.00 91.44 107 ALA A C 1
ATOM 769 O O . ALA A 1 107 ? -18.214 -13.647 14.647 1.00 91.44 107 ALA A O 1
ATOM 770 N N . LYS A 1 108 ? -17.488 -15.090 13.080 1.00 95.44 108 LYS A N 1
ATOM 771 C CA . LYS A 1 108 ? -18.326 -16.221 13.524 1.00 95.44 108 LYS A CA 1
ATOM 772 C C . LYS A 1 108 ? -18.019 -16.643 14.961 1.00 95.44 108 LYS A C 1
ATOM 774 O O . LYS A 1 108 ? -18.930 -16.940 15.728 1.00 95.44 108 LYS A O 1
ATOM 779 N N . VAL A 1 109 ? -16.740 -16.665 15.346 1.00 94.81 109 VAL A N 1
ATOM 780 C CA . VAL A 1 109 ? -16.334 -16.975 16.728 1.00 94.81 109 VAL A CA 1
ATOM 781 C C . VAL A 1 109 ? -16.812 -15.893 17.701 1.00 94.81 109 VAL A C 1
ATOM 783 O O . VAL A 1 109 ? -17.305 -16.221 18.778 1.00 94.81 109 VAL A O 1
ATOM 786 N N . ALA A 1 110 ? -16.700 -14.616 17.330 1.00 86.81 110 ALA A N 1
ATOM 787 C CA . ALA A 1 110 ? -17.174 -13.502 18.147 1.00 86.81 110 ALA A CA 1
ATOM 788 C C . ALA A 1 110 ? -18.703 -13.509 18.308 1.00 86.81 110 ALA A C 1
ATOM 790 O O . ALA A 1 110 ? -19.195 -13.291 19.413 1.00 86.81 110 ALA A O 1
ATOM 791 N N . GLU A 1 111 ? -19.443 -13.816 17.241 1.00 94.12 111 GLU A N 1
ATOM 792 C CA . GLU A 1 111 ? -20.899 -13.991 17.264 1.00 94.12 111 GLU A CA 1
ATOM 793 C C . GLU A 1 111 ? -21.298 -15.126 18.217 1.00 94.12 111 GLU A C 1
ATOM 795 O O . GLU A 1 111 ? -22.068 -14.908 19.150 1.00 94.12 111 GLU A O 1
ATOM 800 N N . ALA A 1 112 ? -20.671 -16.300 18.087 1.00 94.69 112 ALA A N 1
ATOM 801 C CA . ALA A 1 112 ? -20.923 -17.430 18.980 1.00 94.69 112 ALA A CA 1
ATOM 802 C C . ALA A 1 112 ? -20.599 -17.114 20.455 1.00 94.69 112 ALA A C 1
ATOM 804 O O . ALA A 1 112 ? -21.324 -17.537 21.359 1.00 94.69 112 ALA A O 1
ATOM 805 N N . ALA A 1 113 ? -19.525 -16.362 20.717 1.00 86.62 113 ALA A N 1
ATOM 806 C CA . ALA A 1 113 ? -19.164 -15.927 22.065 1.00 86.62 113 ALA A CA 1
ATOM 807 C C . ALA A 1 113 ? -20.174 -14.917 22.641 1.00 86.62 113 ALA A C 1
ATOM 809 O O . ALA A 1 113 ? -20.547 -15.024 23.811 1.00 86.62 113 ALA A O 1
ATOM 810 N N . SER A 1 114 ? -20.645 -13.973 21.821 1.00 92.81 114 SER A N 1
ATOM 811 C CA . SER A 1 114 ? -21.689 -13.012 22.188 1.00 92.81 114 SER A CA 1
ATOM 812 C C . SER A 1 114 ? -22.997 -13.725 22.532 1.00 92.81 114 SER A C 1
ATOM 814 O O . SER A 1 114 ? -23.580 -13.472 23.584 1.00 92.81 114 SER A O 1
ATOM 816 N N . ASP A 1 115 ? -23.421 -14.684 21.708 1.00 95.38 115 ASP A N 1
ATOM 817 C CA . ASP A 1 115 ? -24.619 -15.489 21.959 1.00 95.38 115 ASP A CA 1
ATOM 818 C C . ASP A 1 115 ? -24.518 -16.290 23.261 1.00 95.38 115 ASP A C 1
ATOM 820 O O . ASP A 1 115 ? -25.479 -16.369 24.033 1.00 95.38 115 ASP A O 1
ATOM 824 N N . ALA A 1 116 ? -23.349 -16.874 23.537 1.00 92.56 116 ALA A N 1
ATOM 825 C CA . ALA A 1 116 ? -23.099 -17.590 24.783 1.00 92.56 116 ALA A CA 1
ATOM 826 C C . ALA A 1 116 ? -23.166 -16.656 26.006 1.00 92.56 116 ALA A C 1
ATOM 828 O O . ALA A 1 116 ? -23.778 -17.009 27.018 1.00 92.56 116 ALA A O 1
ATOM 829 N N . ALA A 1 117 ? -22.593 -15.452 25.9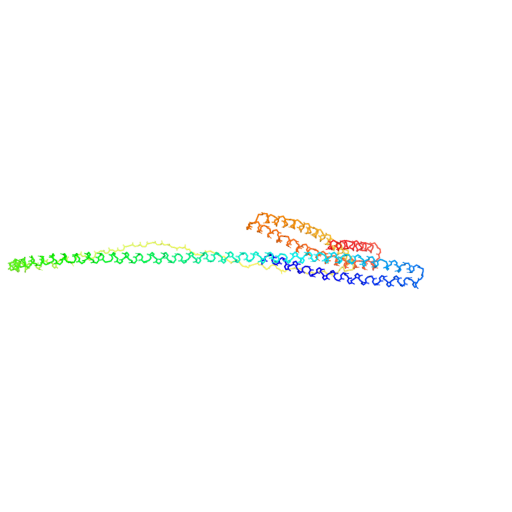09 1.00 89.44 117 ALA A N 1
ATOM 830 C CA . ALA A 1 117 ? -22.639 -14.448 26.970 1.00 89.44 117 ALA A CA 1
ATOM 831 C C . ALA A 1 117 ? -24.069 -13.947 27.236 1.00 89.44 117 ALA A C 1
ATOM 833 O O . ALA A 1 117 ? -24.472 -13.838 28.399 1.00 89.44 117 ALA A O 1
ATOM 834 N N . THR A 1 118 ? -24.858 -13.710 26.184 1.00 94.44 118 THR A N 1
ATOM 835 C CA . THR A 1 118 ? -26.279 -13.340 26.293 1.00 94.44 118 THR A CA 1
ATOM 836 C C . THR A 1 118 ? -27.066 -14.426 27.021 1.00 94.44 118 THR A C 1
ATOM 838 O O . THR A 1 118 ? -27.699 -14.139 28.036 1.00 94.44 118 THR A O 1
ATOM 841 N N . LYS A 1 119 ? -26.938 -15.694 26.602 1.00 96.56 119 LYS A N 1
ATOM 842 C CA . LYS A 1 119 ? -27.612 -16.832 27.259 1.00 96.56 119 LYS A CA 1
ATOM 843 C C . LYS A 1 119 ? -27.213 -16.988 28.728 1.00 96.56 119 LYS A C 1
ATOM 845 O O . LYS A 1 119 ? -28.062 -17.258 29.580 1.00 96.56 119 LYS A O 1
ATOM 850 N N . SER A 1 120 ? -25.930 -16.803 29.046 1.00 92.00 120 SER A N 1
ATOM 851 C CA . SER A 1 120 ? -25.441 -16.843 30.430 1.00 92.00 120 SER A CA 1
ATOM 852 C C . SER A 1 120 ? -26.030 -15.710 31.273 1.00 92.00 120 SER A C 1
ATOM 854 O O . SER A 1 120 ? -26.391 -15.926 32.430 1.00 92.00 120 SER A O 1
ATOM 856 N N . SER A 1 121 ? -26.146 -14.510 30.702 1.00 91.38 121 SER A N 1
ATOM 857 C CA . SER A 1 121 ? -26.689 -13.332 31.388 1.00 91.38 121 SER A CA 1
ATOM 858 C C . SER A 1 121 ? -28.191 -13.468 31.633 1.00 91.38 121 SER A C 1
ATOM 860 O O . SER A 1 121 ? -28.666 -13.183 32.731 1.00 91.38 121 SER A O 1
ATOM 862 N N . GLU A 1 122 ? -28.938 -13.971 30.648 1.00 95.50 122 GLU A N 1
ATOM 863 C CA . GLU A 1 122 ? -30.362 -14.291 30.790 1.00 95.50 122 GLU A CA 1
ATOM 864 C C . GLU A 1 122 ? -30.597 -15.339 31.882 1.00 95.50 122 GLU A C 1
ATOM 866 O O . GLU A 1 122 ? -31.466 -15.151 32.735 1.00 95.50 122 GLU A O 1
ATOM 871 N N . SER A 1 123 ? -29.777 -16.394 31.911 1.00 94.88 123 SER A N 1
ATOM 872 C CA . SER A 1 123 ? -29.851 -17.444 32.935 1.00 94.88 123 SER A CA 1
ATOM 873 C C . SER A 1 123 ? -29.564 -16.895 34.337 1.00 94.88 123 SER A C 1
ATOM 875 O O . SER A 1 123 ? -30.293 -17.196 35.282 1.00 94.88 123 SER A O 1
ATOM 877 N N . ALA A 1 124 ? -28.538 -16.048 34.479 1.00 90.75 124 ALA A N 1
ATOM 878 C CA . ALA A 1 124 ? -28.212 -15.397 35.747 1.00 90.75 124 ALA A CA 1
ATOM 879 C C . ALA A 1 124 ? -29.335 -14.458 36.217 1.00 90.75 124 ALA A C 1
ATOM 881 O O . ALA A 1 124 ? -29.682 -14.459 37.398 1.00 90.75 124 ALA A O 1
ATOM 882 N N . ARG A 1 125 ? -29.950 -13.703 35.295 1.00 96.00 125 ARG A N 1
ATOM 883 C CA . ARG A 1 125 ? -31.102 -12.845 35.595 1.00 96.00 125 ARG A CA 1
ATOM 884 C C . ARG A 1 125 ? -32.295 -13.665 36.084 1.00 96.00 125 ARG A C 1
ATOM 886 O O . ARG A 1 125 ? -32.853 -13.335 37.123 1.00 96.00 125 ARG A O 1
ATOM 893 N N . MET A 1 126 ? -32.643 -14.749 35.388 1.00 95.94 126 MET A N 1
ATOM 894 C CA . MET A 1 126 ? -33.734 -15.640 35.802 1.00 95.94 126 MET A CA 1
ATOM 895 C C . MET A 1 126 ? -33.488 -16.243 37.191 1.00 95.94 126 MET A C 1
ATOM 897 O O . MET A 1 126 ? -34.402 -16.296 38.011 1.00 95.94 126 MET A O 1
ATOM 901 N N . ALA A 1 127 ? -32.252 -16.658 37.485 1.00 93.88 127 ALA A N 1
ATOM 902 C CA . ALA A 1 127 ? -31.888 -17.171 38.804 1.00 93.88 127 ALA A CA 1
ATOM 903 C C . ALA A 1 127 ? -32.006 -16.096 39.900 1.00 93.88 127 ALA A C 1
ATOM 905 O O . ALA A 1 127 ? -32.518 -16.376 40.984 1.00 93.88 127 ALA A O 1
ATOM 906 N N . ALA A 1 128 ? -31.580 -14.861 39.616 1.00 92.00 128 ALA A N 1
ATOM 907 C CA . ALA A 1 128 ? -31.708 -13.739 40.542 1.00 92.00 128 ALA A CA 1
ATOM 908 C C . ALA A 1 128 ? -33.177 -13.361 40.796 1.00 92.00 128 ALA A C 1
ATOM 910 O O . ALA A 1 128 ? -33.567 -13.184 41.947 1.00 92.00 128 ALA A O 1
ATOM 911 N N . GLU A 1 129 ? -34.004 -13.295 39.748 1.00 95.38 129 GLU A N 1
ATOM 912 C CA . GLU A 1 129 ? -35.448 -13.050 39.858 1.00 95.38 129 GLU A CA 1
ATOM 913 C C . GLU A 1 129 ? -36.135 -14.134 40.701 1.00 95.38 129 GLU A C 1
ATOM 915 O O . GLU A 1 129 ? -36.928 -13.818 41.590 1.00 95.38 129 GLU A O 1
ATOM 920 N N . ALA A 1 130 ? -35.786 -15.407 40.486 1.00 95.56 130 ALA A N 1
ATOM 921 C CA . ALA A 1 130 ? -36.300 -16.516 41.283 1.00 95.56 130 ALA A CA 1
ATOM 922 C C . ALA A 1 130 ? -35.893 -16.405 42.763 1.00 95.56 130 ALA A C 1
ATOM 924 O O . ALA A 1 130 ? -36.735 -16.578 43.645 1.00 95.56 130 ALA A O 1
ATOM 925 N N . ALA A 1 131 ? -34.631 -16.065 43.045 1.00 93.81 131 ALA A N 1
ATOM 926 C CA . ALA A 1 131 ? -34.139 -15.877 44.409 1.00 93.81 131 ALA A CA 1
ATOM 927 C C . ALA A 1 131 ? -34.812 -14.687 45.113 1.00 93.81 131 ALA A C 1
ATOM 929 O O . ALA A 1 131 ? -35.218 -14.807 46.268 1.00 93.81 131 ALA A O 1
ATOM 930 N N . MET A 1 132 ? -34.984 -13.558 44.417 1.00 93.12 132 MET A N 1
ATOM 931 C CA . MET A 1 132 ? -35.689 -12.385 44.947 1.00 93.12 132 MET A CA 1
ATOM 932 C C . MET A 1 132 ? -37.149 -12.697 45.252 1.00 93.12 132 MET A C 1
ATOM 934 O O . MET A 1 132 ? -37.649 -12.306 46.305 1.00 93.12 132 MET A O 1
ATOM 938 N N . LYS A 1 133 ? -37.826 -13.426 44.359 1.00 95.69 133 LYS A N 1
ATOM 939 C CA . LYS A 1 133 ? -39.208 -13.850 44.576 1.00 95.69 133 LYS A CA 1
ATOM 940 C C . LYS A 1 133 ? -39.324 -14.747 45.810 1.00 95.69 133 LYS A C 1
ATOM 942 O O . LYS A 1 133 ? -40.154 -14.466 46.668 1.00 95.69 133 LYS A O 1
ATOM 947 N N . ALA A 1 134 ? -38.460 -15.754 45.937 1.00 94.12 134 ALA A N 1
ATOM 948 C CA . ALA A 1 134 ? -38.448 -16.651 47.093 1.00 94.12 134 ALA A CA 1
ATOM 949 C C . ALA A 1 134 ? -38.177 -15.900 48.410 1.00 94.12 134 ALA A C 1
ATOM 951 O O . ALA A 1 134 ? -38.891 -16.092 49.391 1.00 94.12 134 ALA A O 1
ATOM 952 N N . ALA A 1 135 ? -37.196 -14.991 48.420 1.00 91.94 135 ALA A N 1
ATOM 953 C CA . ALA A 1 135 ? -36.897 -14.166 49.590 1.00 91.94 135 ALA A CA 1
ATOM 954 C C . ALA A 1 135 ? -38.059 -13.223 49.949 1.00 91.94 135 ALA A C 1
ATOM 956 O O . ALA A 1 135 ? -38.361 -13.037 51.126 1.00 91.94 135 ALA A O 1
ATOM 957 N N . GLY A 1 136 ? -38.727 -12.646 48.945 1.00 93.62 136 GLY A N 1
ATOM 958 C CA . GLY A 1 136 ? -39.910 -11.808 49.134 1.00 93.62 136 GLY A CA 1
ATOM 959 C C . GLY A 1 136 ? -41.091 -12.584 49.720 1.00 93.62 136 GLY A C 1
ATOM 960 O O . GLY A 1 136 ? -41.735 -12.101 50.649 1.00 93.62 136 GLY A O 1
ATOM 961 N N . GLU A 1 137 ? -41.341 -13.800 49.230 1.00 93.62 137 GLU A N 1
ATOM 962 C CA . GLU A 1 137 ? -42.372 -14.700 49.760 1.00 93.62 137 GLU A CA 1
ATOM 963 C C . GLU A 1 137 ? -42.073 -15.114 51.212 1.00 93.62 137 GLU A C 1
ATOM 965 O O . GLU A 1 137 ? -42.964 -15.061 52.060 1.00 93.62 137 GLU A O 1
ATOM 970 N N . GLU A 1 138 ? -40.819 -15.443 51.541 1.00 92.75 138 GLU A N 1
ATOM 971 C CA . GLU A 1 138 ? -40.411 -15.785 52.911 1.00 92.75 138 GLU A CA 1
ATOM 972 C C . GLU A 1 138 ? -40.522 -14.585 53.867 1.00 92.75 138 GLU A C 1
ATOM 974 O O . GLU A 1 138 ? -41.026 -14.716 54.987 1.00 92.75 138 GLU A O 1
ATOM 979 N N . ALA A 1 139 ? -40.085 -13.399 53.431 1.00 91.62 139 ALA A N 1
ATOM 980 C CA . ALA A 1 139 ? -40.196 -12.173 54.216 1.00 91.62 139 ALA A CA 1
ATOM 981 C C . ALA A 1 139 ? -41.663 -11.799 54.474 1.00 91.62 139 ALA A C 1
ATOM 983 O O . ALA A 1 139 ? -42.011 -11.439 55.599 1.00 91.62 139 ALA A O 1
ATOM 984 N N . ALA A 1 140 ? -42.531 -11.937 53.466 1.00 92.44 140 ALA A N 1
ATOM 985 C CA . ALA A 1 140 ? -43.967 -11.718 53.612 1.00 92.44 140 ALA A CA 1
ATOM 986 C C . ALA A 1 140 ? -44.601 -12.721 54.591 1.00 92.44 140 ALA A C 1
ATOM 988 O O . ALA A 1 140 ? -45.389 -12.318 55.446 1.00 92.44 140 ALA A O 1
ATOM 989 N N . ALA A 1 141 ? -44.218 -14.001 54.525 1.00 93.62 141 ALA A N 1
ATOM 990 C CA . ALA A 1 141 ? -44.696 -15.021 55.458 1.00 93.62 141 ALA A CA 1
ATOM 991 C C . ALA A 1 141 ? -44.292 -14.711 56.912 1.00 93.62 141 ALA A C 1
ATOM 993 O O . ALA A 1 141 ? -45.139 -14.747 57.805 1.00 93.62 141 ALA A O 1
ATOM 994 N N . LYS A 1 142 ? -43.029 -14.328 57.148 1.00 92.69 142 LYS A N 1
ATOM 995 C CA . LYS A 1 142 ? -42.534 -13.923 58.477 1.00 92.69 142 LYS A CA 1
ATOM 996 C C . LYS A 1 142 ? -43.211 -12.654 58.995 1.00 92.69 142 LYS A C 1
ATOM 998 O O . LYS A 1 142 ? -43.518 -12.565 60.181 1.00 92.69 142 LYS A O 1
ATOM 1003 N N . ALA A 1 143 ? -43.456 -11.675 58.123 1.00 92.19 143 ALA A N 1
ATOM 1004 C CA . ALA A 1 143 ? -44.169 -10.454 58.488 1.00 92.19 143 ALA A CA 1
ATOM 1005 C C . ALA A 1 143 ? -45.621 -10.748 58.897 1.00 92.19 143 ALA A C 1
ATOM 1007 O O . ALA A 1 143 ? -46.103 -10.196 59.883 1.00 92.19 143 ALA A O 1
ATOM 1008 N N . GLU A 1 144 ? -46.300 -11.649 58.186 1.00 91.50 144 GLU A N 1
ATOM 1009 C CA . GLU A 1 144 ? -47.658 -12.083 58.517 1.00 91.50 144 GLU A CA 1
ATOM 1010 C C . GLU A 1 144 ? -47.709 -12.863 59.845 1.00 91.50 144 GLU A C 1
ATOM 1012 O O . GLU A 1 144 ? -48.605 -12.639 60.658 1.00 91.50 144 GLU A O 1
ATOM 1017 N N . GLU A 1 145 ? -46.727 -13.726 60.122 1.00 92.12 145 GLU A N 1
ATOM 1018 C CA . GLU A 1 145 ? -46.597 -14.426 61.410 1.00 92.12 145 GLU A CA 1
ATOM 1019 C C . GLU A 1 145 ? -46.345 -13.453 62.576 1.00 92.12 145 GLU A C 1
ATOM 1021 O O . GLU A 1 145 ? -46.984 -13.545 63.631 1.00 92.12 145 GLU A O 1
ATOM 1026 N N . ALA A 1 146 ? -45.465 -12.467 62.371 1.00 90.75 146 ALA A N 1
ATOM 1027 C CA . ALA A 1 146 ? -45.208 -11.409 63.341 1.00 90.75 146 ALA A CA 1
ATOM 1028 C C . ALA A 1 146 ? -46.453 -10.540 63.579 1.00 90.75 146 ALA A C 1
ATOM 1030 O O . ALA A 1 146 ? -46.758 -10.222 64.728 1.00 90.75 146 ALA A O 1
ATOM 1031 N N . ARG A 1 147 ? -47.208 -10.208 62.520 1.00 92.31 147 ARG A N 1
ATOM 1032 C CA . ARG A 1 147 ? -48.480 -9.474 62.616 1.00 92.31 147 ARG A CA 1
ATOM 1033 C C . ARG A 1 147 ? -49.492 -10.234 63.466 1.00 92.31 147 ARG A C 1
ATOM 1035 O O . ARG A 1 147 ? -50.042 -9.651 64.391 1.00 92.31 147 ARG A O 1
ATOM 1042 N N . ARG A 1 148 ? -49.683 -11.534 63.216 1.00 91.94 148 ARG A N 1
ATOM 1043 C CA . ARG A 1 148 ? -50.589 -12.379 64.018 1.00 91.94 148 ARG A CA 1
ATOM 1044 C C . ARG A 1 148 ? -50.168 -12.442 65.483 1.00 91.94 148 ARG A C 1
ATOM 1046 O O . ARG A 1 148 ? -51.003 -12.299 66.369 1.00 91.94 148 ARG A O 1
ATOM 1053 N N . SER A 1 149 ? -48.870 -12.583 65.740 1.00 90.50 149 SER A N 1
ATOM 1054 C CA . SER A 1 149 ? -48.330 -12.588 67.105 1.00 90.50 149 SER A CA 1
ATOM 1055 C C . SER A 1 149 ? -48.567 -11.248 67.814 1.00 90.50 149 SER A C 1
ATOM 1057 O O . SER A 1 149 ? -48.948 -11.217 68.984 1.00 90.50 149 SER A O 1
ATOM 1059 N N . ALA A 1 150 ? -48.378 -10.131 67.107 1.00 87.81 150 ALA A N 1
ATOM 1060 C CA . ALA A 1 150 ? -48.644 -8.795 67.630 1.00 87.81 150 ALA A CA 1
ATOM 1061 C C . ALA A 1 150 ? -50.140 -8.560 67.884 1.00 87.81 150 ALA A C 1
ATOM 1063 O O . ALA A 1 150 ? -50.483 -7.975 68.907 1.00 87.81 150 ALA A O 1
ATOM 1064 N N . GLU A 1 151 ? -51.025 -9.045 67.009 1.00 89.56 151 GLU A N 1
ATOM 1065 C CA . GLU A 1 151 ? -52.480 -9.003 67.207 1.00 89.56 151 GLU A CA 1
ATOM 1066 C C . GLU A 1 151 ? -52.895 -9.788 68.460 1.00 89.56 151 GLU A C 1
ATOM 1068 O O . GLU A 1 151 ? -53.643 -9.269 69.286 1.00 89.56 151 GLU A O 1
ATOM 1073 N N . GLU A 1 152 ? -52.355 -10.990 68.678 1.00 89.19 152 GLU A N 1
ATOM 1074 C CA . GLU A 1 152 ? -52.628 -11.768 69.894 1.00 89.19 152 GLU A CA 1
ATOM 1075 C C . GLU A 1 152 ? -52.145 -11.070 71.174 1.00 89.19 152 GLU A C 1
ATOM 1077 O O . GLU A 1 152 ? -52.840 -11.078 72.195 1.00 89.19 152 GLU A O 1
ATOM 1082 N N . VAL A 1 153 ? -50.948 -10.473 71.146 1.00 88.44 153 VAL A N 1
ATOM 1083 C CA . VAL A 1 153 ? -50.422 -9.696 72.279 1.00 88.44 153 VAL A CA 1
ATOM 1084 C C . VAL A 1 153 ? -51.255 -8.434 72.496 1.00 88.44 153 VAL A C 1
ATOM 1086 O O . VAL A 1 153 ? -51.570 -8.115 73.640 1.00 88.44 153 VAL A O 1
ATOM 1089 N N . GLY A 1 154 ? -51.658 -7.758 71.418 1.00 87.44 154 GLY A N 1
ATOM 1090 C CA . GLY A 1 154 ? -52.536 -6.592 71.439 1.00 87.44 154 GLY A CA 1
ATOM 1091 C C . GLY A 1 154 ? -53.875 -6.896 72.101 1.00 87.44 154 GLY A C 1
ATOM 1092 O O . GLY A 1 154 ? -54.256 -6.189 73.026 1.00 87.44 154 GLY A O 1
ATOM 1093 N N . LEU A 1 155 ? -54.527 -8.004 71.736 1.00 86.88 155 LEU A N 1
ATOM 1094 C CA . LEU A 1 155 ? -55.777 -8.452 72.363 1.00 86.88 155 LEU A CA 1
ATOM 1095 C C . LEU A 1 155 ? -55.607 -8.758 73.861 1.00 86.88 155 LEU A C 1
ATOM 1097 O O . LEU A 1 155 ? -56.466 -8.412 74.672 1.00 86.88 155 LEU A O 1
ATOM 1101 N N . LYS A 1 156 ? -54.489 -9.380 74.263 1.00 88.75 156 LYS A N 1
ATOM 1102 C CA . LYS A 1 156 ? -54.183 -9.625 75.687 1.00 88.75 156 LYS A CA 1
ATOM 1103 C C . LYS A 1 156 ? -53.937 -8.324 76.450 1.00 88.75 156 LYS A C 1
ATOM 1105 O O . LYS A 1 156 ? -54.393 -8.188 77.584 1.00 88.75 156 LYS A O 1
ATOM 1110 N N . ALA A 1 157 ? -53.219 -7.384 75.839 1.00 84.00 157 ALA A N 1
ATOM 1111 C CA . ALA A 1 157 ? -52.955 -6.072 76.412 1.00 84.00 157 ALA A CA 1
ATOM 1112 C C . ALA A 1 157 ? -54.238 -5.243 76.522 1.00 84.00 157 ALA A C 1
ATOM 1114 O O . ALA A 1 157 ? -54.449 -4.622 77.554 1.00 84.00 157 ALA A O 1
ATOM 1115 N N . GLU A 1 158 ? -55.118 -5.280 75.521 1.00 84.00 158 GLU A N 1
ATOM 1116 C CA . GLU A 1 158 ? -56.434 -4.635 75.551 1.00 84.00 158 GLU A CA 1
ATOM 1117 C C . GLU A 1 158 ? -57.308 -5.215 76.668 1.00 84.00 158 GLU A C 1
ATOM 1119 O O . GLU A 1 158 ? -57.881 -4.464 77.452 1.00 84.00 158 GLU A O 1
ATOM 1124 N N . ALA A 1 159 ? -57.336 -6.542 76.828 1.00 81.19 159 ALA A N 1
ATOM 1125 C CA . ALA A 1 159 ? -58.035 -7.181 77.941 1.00 81.19 159 ALA A CA 1
ATOM 1126 C C . ALA A 1 159 ? -57.476 -6.744 79.311 1.00 81.19 159 ALA A C 1
ATOM 1128 O O . ALA A 1 159 ? -58.240 -6.435 80.227 1.00 81.19 159 ALA A O 1
ATOM 1129 N N . ALA A 1 160 ? -56.148 -6.671 79.448 1.00 81.69 160 ALA A N 1
ATOM 1130 C CA . ALA A 1 160 ? -55.492 -6.195 80.665 1.00 81.69 160 ALA A CA 1
ATOM 1131 C C . ALA A 1 160 ? -55.726 -4.693 80.908 1.00 81.69 160 ALA A C 1
ATOM 1133 O O . ALA A 1 160 ? -55.920 -4.280 82.047 1.00 81.69 160 ALA A O 1
ATOM 1134 N N . ALA A 1 161 ? -55.740 -3.878 79.853 1.00 78.25 161 ALA A N 1
ATOM 1135 C CA . ALA A 1 161 ? -55.996 -2.445 79.912 1.00 78.25 161 ALA A CA 1
ATOM 1136 C C . ALA A 1 161 ? -57.459 -2.143 80.234 1.00 78.25 161 ALA A C 1
ATOM 1138 O O . ALA A 1 161 ? -57.715 -1.213 80.981 1.00 78.25 161 ALA A O 1
ATOM 1139 N N . LEU A 1 162 ? -58.416 -2.940 79.753 1.00 77.12 162 LEU A N 1
ATOM 1140 C CA . LEU A 1 162 ? -59.814 -2.862 80.183 1.00 77.12 162 LEU A CA 1
ATOM 1141 C C . LEU A 1 162 ? -59.945 -3.177 81.677 1.00 77.12 162 LEU A C 1
ATOM 1143 O O . LEU A 1 162 ? -60.609 -2.437 82.399 1.00 77.12 162 LEU A O 1
ATOM 1147 N N . GLN A 1 163 ? -59.264 -4.218 82.169 1.00 77.00 163 GLN A N 1
ATOM 1148 C CA . GLN A 1 163 ? -59.217 -4.510 83.607 1.00 77.00 163 GLN A CA 1
ATOM 1149 C C . GLN A 1 163 ? -58.566 -3.376 84.406 1.00 77.00 163 GLN A C 1
ATOM 1151 O O . GLN A 1 163 ? -59.099 -2.945 85.425 1.00 77.00 163 GLN A O 1
ATOM 1156 N N . ALA A 1 164 ? -57.425 -2.864 83.947 1.00 74.25 164 ALA A N 1
ATOM 1157 C CA . ALA A 1 164 ? -56.735 -1.760 84.599 1.00 74.25 164 ALA A CA 1
ATOM 1158 C C . ALA A 1 164 ? -57.533 -0.453 84.508 1.00 74.25 164 ALA A C 1
ATOM 1160 O O . ALA A 1 164 ? -57.534 0.311 85.460 1.00 74.25 164 ALA A O 1
ATOM 1161 N N . GLY A 1 165 ? -58.244 -0.212 83.409 1.00 73.94 165 GLY A N 1
ATOM 1162 C CA . GLY A 1 165 ? -59.139 0.920 83.189 1.00 73.94 165 GLY A CA 1
ATOM 1163 C C . GLY A 1 165 ? -60.315 0.900 84.155 1.00 73.94 165 GLY A C 1
ATOM 1164 O O . GLY A 1 165 ? -60.625 1.927 84.738 1.00 73.94 165 GLY A O 1
ATOM 1165 N N . GLN A 1 166 ? -60.880 -0.273 84.447 1.00 71.94 166 GLN A N 1
ATOM 1166 C CA . GLN A 1 166 ? -61.864 -0.422 85.527 1.00 71.94 166 GLN A CA 1
ATOM 1167 C C . GLN A 1 166 ? -61.277 -0.056 86.903 1.00 71.94 166 GLN A C 1
ATOM 1169 O O . GLN A 1 166 ? -61.962 0.533 87.738 1.00 71.94 166 GLN A O 1
ATOM 1174 N N . VAL A 1 167 ? -59.997 -0.359 87.146 1.00 69.62 167 VAL A N 1
ATOM 1175 C CA . VAL A 1 167 ? -59.282 0.024 88.380 1.00 69.62 167 VAL A CA 1
ATOM 1176 C C . VAL A 1 167 ? -58.912 1.515 88.384 1.00 69.62 167 VAL A C 1
ATOM 1178 O O . VAL A 1 167 ? -58.945 2.165 89.426 1.00 69.62 167 VAL A O 1
ATOM 1181 N N . ALA A 1 168 ? -58.578 2.077 87.226 1.00 65.75 168 ALA A N 1
ATOM 1182 C CA . ALA A 1 168 ? -58.150 3.456 87.060 1.00 65.75 168 ALA A CA 1
ATOM 1183 C C . ALA A 1 168 ? -59.329 4.430 87.020 1.00 65.75 168 ALA A C 1
ATOM 1185 O O . ALA A 1 168 ? -59.208 5.487 87.611 1.00 65.75 168 ALA A O 1
ATOM 1186 N N . GLU A 1 169 ? -60.487 4.097 86.445 1.00 62.88 169 GLU A N 1
ATOM 1187 C CA . GLU A 1 169 ? -61.723 4.877 86.630 1.00 62.88 169 GLU A CA 1
ATOM 1188 C C . GLU A 1 169 ? -62.080 4.984 88.118 1.00 62.88 169 GLU A C 1
ATOM 1190 O O . GLU A 1 169 ? -62.508 6.041 88.583 1.00 62.88 169 GLU A O 1
ATOM 1195 N N . ALA A 1 170 ? -61.816 3.933 88.902 1.00 57.88 170 ALA A N 1
ATOM 1196 C CA . ALA A 1 170 ? -61.954 3.999 90.353 1.00 57.88 170 ALA A CA 1
ATOM 1197 C C . ALA A 1 170 ? -60.922 4.941 91.017 1.00 57.88 170 ALA A C 1
ATOM 1199 O O . ALA A 1 170 ? -61.217 5.509 92.066 1.00 57.88 170 ALA A O 1
ATOM 1200 N N . ALA A 1 171 ? -59.748 5.150 90.408 1.00 57.12 171 ALA A N 1
ATOM 1201 C CA . ALA A 1 171 ? -58.666 5.997 90.921 1.00 57.12 171 ALA A CA 1
ATOM 1202 C C . ALA A 1 171 ? -58.673 7.448 90.386 1.00 57.12 171 ALA A C 1
ATOM 1204 O O . ALA A 1 171 ? -58.321 8.368 91.114 1.00 57.12 171 ALA A O 1
ATOM 1205 N N . VAL A 1 172 ? -59.101 7.700 89.148 1.00 56.12 172 VAL A N 1
ATOM 1206 C CA . VAL A 1 172 ? -59.256 9.042 88.551 1.00 56.12 172 VAL A CA 1
ATOM 1207 C C . VAL A 1 172 ? -60.355 9.811 89.269 1.00 56.12 172 VAL A C 1
ATOM 1209 O O . VAL A 1 172 ? -60.185 10.992 89.560 1.00 56.12 172 VAL A O 1
ATOM 1212 N N . ARG A 1 173 ? -61.399 9.108 89.720 1.00 55.78 173 ARG A N 1
ATOM 1213 C CA . ARG A 1 173 ? -62.393 9.658 90.647 1.00 55.78 173 ARG A CA 1
ATOM 1214 C C . ARG A 1 173 ? -61.779 10.186 91.958 1.00 55.78 173 ARG A C 1
ATOM 1216 O O . ARG A 1 173 ? -62.414 10.983 92.633 1.00 55.78 173 ARG A O 1
ATOM 1223 N N . ILE A 1 174 ? -60.564 9.752 92.312 1.00 55.84 174 ILE A N 1
ATOM 1224 C CA . ILE A 1 174 ? -59.794 10.201 93.485 1.00 55.84 174 ILE A CA 1
ATOM 1225 C C . ILE A 1 174 ? -58.787 11.312 93.108 1.00 55.84 174 ILE A C 1
ATOM 1227 O O . ILE A 1 174 ? -58.439 12.137 93.947 1.00 55.84 174 ILE A O 1
ATOM 1231 N N . ALA A 1 175 ? -58.319 11.368 91.856 1.00 46.62 175 ALA A N 1
ATOM 1232 C CA . ALA A 1 175 ? -57.267 12.288 91.409 1.00 46.62 175 ALA A CA 1
ATOM 1233 C C . ALA A 1 175 ? -57.779 13.606 90.790 1.00 46.62 175 ALA A C 1
ATOM 1235 O O . ALA A 1 175 ? -57.083 14.615 90.888 1.00 46.62 175 ALA A O 1
ATOM 1236 N N . GLU A 1 176 ? -58.991 13.651 90.219 1.00 48.38 176 GLU A N 1
ATOM 1237 C CA . GLU A 1 176 ? -59.612 14.906 89.735 1.00 48.38 176 GLU A CA 1
ATOM 1238 C C . GLU A 1 176 ? -59.814 15.946 90.862 1.00 48.38 176 GLU A C 1
ATOM 1240 O O . GLU A 1 176 ? -59.883 17.151 90.610 1.00 48.38 176 GLU A O 1
ATOM 1245 N N . GLU A 1 177 ? -59.803 15.517 92.129 1.00 51.03 177 GLU A N 1
ATOM 1246 C CA . GLU A 1 177 ? -59.779 16.413 93.294 1.00 51.03 177 GLU A CA 1
ATOM 1247 C C . GLU A 1 177 ? -58.407 17.092 93.529 1.00 51.03 177 GLU A C 1
ATOM 1249 O O . GLU A 1 177 ? -58.327 18.077 94.271 1.00 51.03 177 GLU A O 1
ATOM 1254 N N . ALA A 1 178 ? -57.324 16.615 92.902 1.00 48.59 178 ALA A N 1
ATOM 1255 C CA . ALA A 1 178 ? -55.952 17.060 93.165 1.00 48.59 178 ALA A CA 1
ATOM 1256 C C . ALA A 1 178 ? -55.360 17.994 92.087 1.00 48.59 178 ALA A C 1
ATOM 1258 O O . ALA A 1 178 ? -54.615 18.914 92.431 1.00 48.59 178 ALA A O 1
ATOM 1259 N N . ASP A 1 179 ? -55.700 17.802 90.809 1.00 39.91 179 ASP A N 1
ATOM 1260 C CA . ASP A 1 179 ? -55.045 18.480 89.673 1.00 39.91 179 ASP A CA 1
ATOM 1261 C C . ASP A 1 179 ? -55.449 19.959 89.504 1.00 39.91 179 ASP A C 1
ATOM 1263 O O . ASP A 1 179 ? -54.641 20.806 89.123 1.00 39.91 179 ASP A O 1
ATOM 1267 N N . ASN A 1 180 ? -56.646 20.333 89.971 1.00 50.56 180 ASN A N 1
ATOM 1268 C CA . ASN A 1 180 ? -57.109 21.728 89.991 1.00 50.56 180 ASN A CA 1
ATOM 1269 C C . ASN A 1 180 ? -56.228 22.681 90.840 1.00 50.56 180 ASN A C 1
ATOM 1271 O O . ASN A 1 180 ? -56.464 23.888 90.860 1.00 50.56 180 ASN A O 1
ATOM 1275 N N . LYS A 1 181 ? -55.215 22.173 91.561 1.00 52.41 181 LYS A N 1
ATOM 1276 C CA . LYS A 1 181 ? -54.286 22.969 92.384 1.00 52.41 181 LYS A CA 1
ATOM 1277 C C . LYS A 1 181 ? -52.914 23.231 91.749 1.00 52.41 181 LYS A C 1
ATOM 1279 O O . LYS A 1 181 ? -52.177 24.052 92.291 1.00 52.41 181 LYS A O 1
ATOM 1284 N N . ALA A 1 182 ? -52.545 22.575 90.647 1.00 43.31 182 ALA A N 1
ATOM 1285 C CA . ALA A 1 182 ? -51.170 22.624 90.126 1.00 43.31 182 ALA A CA 1
ATOM 1286 C C . ALA A 1 182 ? -50.960 23.608 88.954 1.00 43.31 182 ALA A C 1
ATOM 1288 O O . ALA A 1 182 ? -49.846 24.094 88.741 1.00 43.31 182 ALA A O 1
ATOM 1289 N N . GLU A 1 183 ? -52.019 23.968 88.228 1.00 43.16 183 GLU A N 1
ATOM 1290 C CA . GLU A 1 183 ? -51.932 24.730 86.970 1.00 43.16 183 GLU A CA 1
ATOM 1291 C C . GLU A 1 183 ? -51.491 26.202 87.141 1.00 43.16 183 GLU A C 1
ATOM 1293 O O . GLU A 1 183 ? -51.030 26.851 86.201 1.00 43.16 183 GLU A O 1
ATOM 1298 N N . THR A 1 184 ? -51.531 26.751 88.357 1.00 49.91 184 THR A N 1
ATOM 1299 C CA . THR A 1 184 ? -51.161 28.155 88.611 1.00 49.91 184 THR A CA 1
ATOM 1300 C C . THR A 1 184 ? -49.652 28.419 88.688 1.00 49.91 184 THR A C 1
ATOM 1302 O O . THR A 1 184 ? -49.249 29.580 88.726 1.00 49.91 184 THR A O 1
ATOM 1305 N N . ALA A 1 185 ? -48.797 27.390 88.704 1.00 45.12 185 ALA A N 1
ATOM 1306 C CA . ALA A 1 185 ? -47.372 27.553 89.026 1.00 45.12 185 ALA A CA 1
ATOM 1307 C C . ALA A 1 185 ? -46.422 27.689 87.814 1.00 45.12 185 ALA A C 1
ATOM 1309 O O . ALA A 1 185 ? -45.299 28.160 87.971 1.00 45.12 185 ALA A O 1
ATOM 1310 N N . ALA A 1 186 ? -46.835 27.312 86.599 1.00 40.25 186 ALA A N 1
ATOM 1311 C CA . ALA A 1 186 ? -45.890 27.101 85.490 1.00 40.25 186 ALA A CA 1
ATOM 1312 C C . ALA A 1 186 ? -45.644 28.316 84.565 1.00 40.25 186 ALA A C 1
ATOM 1314 O O . ALA A 1 186 ? -44.804 28.248 83.672 1.00 40.25 186 ALA A O 1
ATOM 1315 N N . LYS A 1 187 ? -46.337 29.447 84.755 1.00 43.16 187 LYS A N 1
ATOM 1316 C CA . LYS A 1 187 ? -46.323 30.578 83.799 1.00 43.16 187 LYS A CA 1
ATOM 1317 C C . LYS A 1 187 ? -45.192 31.612 83.964 1.00 43.16 187 LYS A C 1
ATOM 1319 O O . LYS A 1 187 ? -45.215 32.614 83.263 1.00 43.16 187 LYS A O 1
ATOM 1324 N N . GLN A 1 188 ? -44.206 31.409 84.843 1.00 44.31 188 GLN A N 1
ATOM 1325 C CA . GLN A 1 188 ? -43.224 32.460 85.196 1.00 44.31 188 GLN A CA 1
ATOM 1326 C C . GLN A 1 188 ? -41.757 32.192 84.797 1.00 44.31 188 GLN A C 1
ATOM 1328 O O . GLN A 1 188 ? -40.871 32.904 85.257 1.00 44.31 188 GLN A O 1
ATOM 1333 N N . ALA A 1 189 ? -41.459 31.208 83.941 1.00 40.44 189 ALA A N 1
ATOM 1334 C CA . ALA A 1 189 ? -40.072 30.776 83.692 1.00 40.44 189 ALA A CA 1
ATOM 1335 C C . ALA A 1 189 ? -39.533 31.008 82.262 1.00 40.44 189 ALA A C 1
ATOM 1337 O O . ALA A 1 189 ? -38.543 30.390 81.878 1.00 40.44 189 ALA A O 1
ATOM 1338 N N . THR A 1 190 ? -40.147 31.884 81.462 1.00 42.78 190 THR A N 1
ATOM 1339 C CA . THR A 1 190 ? -39.796 32.064 80.036 1.00 42.78 190 THR A CA 1
ATOM 1340 C C . THR A 1 190 ? -39.517 33.517 79.644 1.00 42.78 190 THR A C 1
ATOM 1342 O O . THR A 1 190 ? -40.035 33.988 78.641 1.00 42.78 190 THR A O 1
ATOM 1345 N N . GLU A 1 191 ? -38.687 34.231 80.413 1.00 41.72 191 GLU A N 1
ATOM 1346 C CA . GLU A 1 191 ? -38.230 35.599 80.069 1.00 41.72 191 GLU A CA 1
ATOM 1347 C C . GLU A 1 191 ? -36.728 35.845 80.354 1.00 41.72 191 GLU A C 1
ATOM 1349 O O . GLU A 1 191 ? -36.308 36.963 80.630 1.00 41.72 191 GLU A O 1
ATOM 1354 N N . ALA A 1 192 ? -35.876 34.814 80.283 1.00 40.88 192 ALA A N 1
ATOM 1355 C CA . ALA A 1 192 ? -34.445 34.930 80.622 1.00 40.88 192 ALA A CA 1
ATOM 1356 C C . ALA A 1 192 ? -33.479 34.453 79.517 1.00 40.88 192 ALA A C 1
ATOM 1358 O O . ALA A 1 192 ? -32.416 33.913 79.817 1.00 40.88 192 ALA A O 1
ATOM 1359 N N . ALA A 1 193 ? -33.839 34.618 78.239 1.00 39.09 193 ALA A N 1
ATOM 1360 C CA . ALA A 1 193 ? -32.999 34.187 77.112 1.00 39.09 193 ALA A CA 1
ATOM 1361 C C . ALA A 1 193 ? -32.930 35.206 75.958 1.00 39.09 193 ALA A C 1
ATOM 1363 O O . ALA A 1 193 ? -32.743 34.834 74.802 1.00 39.09 193 ALA A O 1
ATOM 1364 N N . GLU A 1 194 ? -33.044 36.496 76.273 1.00 38.06 194 GLU A N 1
ATOM 1365 C CA . GLU A 1 194 ? -32.713 37.591 75.361 1.00 38.06 194 GLU A CA 1
ATOM 1366 C C . GLU A 1 194 ? -31.591 38.435 75.982 1.00 38.06 194 GLU A C 1
ATOM 1368 O O . GLU A 1 194 ? -31.659 38.754 77.164 1.00 38.06 194 GLU A O 1
ATOM 1373 N N . LEU A 1 195 ? -30.599 38.814 75.162 1.00 36.06 195 LEU A N 1
ATOM 1374 C CA . LEU A 1 195 ? -29.426 39.672 75.443 1.00 36.06 195 LEU A CA 1
ATOM 1375 C C . LEU A 1 195 ? -28.113 38.962 75.826 1.00 36.06 195 LEU A C 1
ATOM 1377 O O . LEU A 1 195 ? -27.719 38.936 76.986 1.00 36.06 195 LEU A O 1
ATOM 1381 N N . ALA A 1 196 ? -27.356 38.537 74.808 1.00 36.41 196 ALA A N 1
ATOM 1382 C CA . ALA A 1 196 ? -25.963 38.984 74.636 1.00 36.41 196 ALA A CA 1
ATOM 1383 C C . ALA A 1 196 ? -25.442 38.594 73.229 1.00 36.41 196 ALA A C 1
ATOM 1385 O O . ALA A 1 196 ? -25.143 37.430 72.985 1.00 36.41 196 ALA A O 1
ATOM 1386 N N . THR A 1 197 ? -25.551 39.438 72.192 1.00 36.44 197 THR A N 1
ATOM 1387 C CA . THR A 1 197 ? -24.512 40.404 71.742 1.00 36.44 197 THR A CA 1
ATOM 1388 C C . THR A 1 197 ? -23.079 39.841 71.688 1.00 36.44 197 THR A C 1
ATOM 1390 O O . THR A 1 197 ? -22.636 39.171 72.602 1.00 36.44 197 THR A O 1
ATOM 1393 N N . HIS A 1 198 ? -22.192 40.152 70.743 1.00 30.81 198 HIS A N 1
ATOM 1394 C CA . HIS A 1 198 ? -22.178 40.854 69.456 1.00 30.81 198 HIS A CA 1
ATOM 1395 C C . HIS A 1 198 ? -20.687 40.860 69.028 1.00 30.81 198 HIS A C 1
ATOM 1397 O O . HIS A 1 198 ? -19.827 41.067 69.879 1.00 30.81 198 HIS A O 1
ATOM 1403 N N . SER A 1 199 ? -20.396 40.765 67.722 1.00 34.09 199 SER A N 1
ATOM 1404 C CA . SER A 1 199 ? -19.174 41.229 67.007 1.00 34.09 199 SER A CA 1
ATOM 1405 C C . SER A 1 199 ? -17.769 40.672 67.328 1.00 34.09 199 SER A C 1
ATOM 1407 O O . SER A 1 199 ? -17.358 40.621 68.478 1.00 34.09 199 SER A O 1
ATOM 1409 N N . VAL A 1 200 ? -16.954 40.446 66.277 1.00 36.97 200 VAL A N 1
ATOM 1410 C CA . VAL A 1 200 ? -15.802 41.309 65.878 1.00 36.97 200 VAL A CA 1
ATOM 1411 C C . VAL A 1 200 ? -14.902 40.642 64.792 1.00 36.97 200 VAL A C 1
ATOM 1413 O O . VAL A 1 200 ? -14.287 39.616 65.041 1.00 36.97 200 VAL A O 1
ATOM 1416 N N . LYS A 1 201 ? -14.799 41.329 63.633 1.00 33.34 201 LYS A N 1
ATOM 1417 C CA . LYS A 1 201 ? -13.648 41.576 62.704 1.00 33.34 201 LYS A CA 1
ATOM 1418 C C . LYS A 1 201 ? -12.940 40.492 61.846 1.00 33.34 201 LYS A C 1
ATOM 1420 O O . LYS A 1 201 ? -12.154 39.696 62.335 1.00 33.34 201 LYS A O 1
ATOM 1425 N N . GLU A 1 202 ? -13.131 40.662 60.527 1.00 33.25 202 GLU A N 1
ATOM 1426 C CA . GLU A 1 202 ? -12.187 40.877 59.388 1.00 33.25 202 GLU A CA 1
ATOM 1427 C C . GLU A 1 202 ? -10.685 40.495 59.444 1.00 33.25 202 GLU A C 1
ATOM 1429 O O . GLU A 1 202 ? -9.977 40.948 60.339 1.00 33.25 202 GLU A O 1
ATOM 1434 N N . ALA A 1 203 ? -10.181 39.865 58.354 1.00 34.56 203 ALA A N 1
ATOM 1435 C CA . ALA A 1 203 ? -8.968 40.265 57.590 1.00 34.56 203 ALA A CA 1
ATOM 1436 C C . ALA A 1 203 ? -8.683 39.404 56.311 1.00 34.56 203 ALA A C 1
ATOM 1438 O O . ALA A 1 203 ? -8.337 38.233 56.408 1.00 34.56 203 ALA A O 1
ATOM 1439 N N . SER A 1 204 ? -8.771 40.043 55.127 1.00 37.38 204 SER A N 1
ATOM 1440 C CA . SER A 1 204 ? -7.844 40.038 53.954 1.00 37.38 204 SER A CA 1
ATOM 1441 C C . SER A 1 204 ? -7.291 38.753 53.270 1.00 37.38 204 SER A C 1
ATOM 1443 O O . SER A 1 204 ? -6.538 38.013 53.895 1.00 37.38 204 SER A O 1
ATOM 1445 N N . ALA A 1 205 ? -7.436 38.643 51.924 1.00 34.75 205 ALA A N 1
ATOM 1446 C CA . ALA A 1 205 ? -6.392 38.939 50.893 1.00 34.75 205 ALA A CA 1
ATOM 1447 C C . ALA A 1 205 ? -6.404 38.030 49.623 1.00 34.75 205 ALA A C 1
ATOM 1449 O O . ALA A 1 205 ? -6.234 36.821 49.734 1.00 34.75 205 ALA A O 1
ATOM 1450 N N . THR A 1 206 ? -6.429 38.620 48.411 1.00 36.12 206 THR A N 1
ATOM 1451 C CA . THR A 1 206 ? -6.036 37.979 47.122 1.00 36.12 206 THR A CA 1
ATOM 1452 C C . THR A 1 206 ? -5.498 39.012 46.120 1.00 36.12 206 THR A C 1
ATOM 1454 O O . THR A 1 206 ? -6.054 40.103 46.003 1.00 36.12 206 THR A O 1
ATOM 1457 N N . ARG A 1 207 ? -4.427 38.658 45.388 1.00 43.34 207 ARG A N 1
ATOM 1458 C CA . ARG A 1 207 ? -3.767 39.453 44.332 1.00 43.34 207 ARG A CA 1
ATOM 1459 C C . ARG A 1 207 ? -3.154 38.511 43.284 1.00 43.34 207 ARG A C 1
ATOM 1461 O O . ARG A 1 207 ? -2.259 37.749 43.636 1.00 43.34 207 ARG A O 1
ATOM 1468 N N . ALA A 1 208 ? -3.610 38.576 42.034 1.00 34.75 208 ALA A N 1
ATOM 1469 C CA . ALA A 1 208 ? -2.965 37.977 40.861 1.00 34.75 208 ALA A CA 1
ATOM 1470 C C . ALA A 1 208 ? -3.622 38.529 39.590 1.00 34.75 208 ALA A C 1
ATOM 1472 O O . ALA A 1 208 ? -4.764 38.182 39.337 1.00 34.75 208 ALA A O 1
ATOM 1473 N N . GLU A 1 209 ? -2.924 39.380 38.835 1.00 38.81 209 GLU A N 1
ATOM 1474 C CA . GLU A 1 209 ? -3.132 39.645 37.400 1.00 38.81 209 GLU A CA 1
ATOM 1475 C C . GLU A 1 209 ? -2.098 40.689 36.937 1.00 38.81 209 GLU A C 1
ATOM 1477 O O . GLU A 1 209 ? -1.709 41.546 37.724 1.00 38.81 209 GLU A O 1
ATOM 1482 N N . GLU A 1 210 ? -1.660 40.589 35.677 1.00 41.06 210 GLU A N 1
ATOM 1483 C CA . GLU A 1 210 ? -0.711 41.461 34.949 1.00 41.06 210 GLU A CA 1
ATOM 1484 C C . GLU A 1 210 ? 0.777 41.069 34.945 1.00 41.06 210 GLU A C 1
ATOM 1486 O O . GLU A 1 210 ? 1.604 41.658 35.632 1.00 41.06 210 GLU A O 1
ATOM 1491 N N . MET A 1 211 ? 1.147 40.168 34.025 1.00 40.00 211 MET A N 1
ATOM 1492 C CA . MET A 1 211 ? 2.336 40.347 33.179 1.00 40.00 211 MET A CA 1
ATOM 1493 C C . MET A 1 211 ? 2.186 39.605 31.838 1.00 40.00 211 MET A C 1
ATOM 1495 O O . MET A 1 211 ? 1.864 38.423 31.806 1.00 40.00 211 MET A O 1
ATOM 1499 N N . GLN A 1 212 ? 2.613 40.303 30.776 1.00 37.09 212 GLN A N 1
ATOM 1500 C CA . GLN A 1 212 ? 3.314 39.791 29.585 1.00 37.09 212 GLN A CA 1
ATOM 1501 C C . GLN A 1 212 ? 2.514 39.282 28.357 1.00 37.09 212 GLN A C 1
ATOM 1503 O O . GLN A 1 212 ? 2.110 38.129 28.299 1.00 37.09 212 GLN A O 1
ATOM 1508 N N . LYS A 1 213 ? 2.570 40.062 27.254 1.00 38.44 213 LYS A N 1
ATOM 1509 C CA . LYS A 1 213 ? 3.581 39.917 26.163 1.00 38.44 213 LYS A CA 1
ATOM 1510 C C . LYS A 1 213 ? 3.003 39.907 24.730 1.00 38.44 213 LYS A C 1
ATOM 1512 O O . LYS A 1 213 ? 2.540 38.875 24.265 1.00 38.44 213 LYS A O 1
ATOM 1517 N N . THR A 1 214 ? 3.250 40.994 23.997 1.00 46.75 214 THR A N 1
ATOM 1518 C CA . THR A 1 214 ? 3.244 41.129 22.516 1.00 46.75 214 THR A CA 1
ATOM 1519 C C . THR A 1 214 ? 3.950 42.468 22.217 1.00 46.75 214 THR A C 1
ATOM 1521 O O . THR A 1 214 ? 3.461 43.499 22.654 1.00 46.75 214 THR A O 1
ATOM 1524 N N . ALA A 1 215 ? 5.173 42.622 21.691 1.00 41.03 215 ALA A N 1
ATOM 1525 C CA . ALA A 1 215 ? 6.065 41.851 20.816 1.00 41.03 215 ALA A CA 1
ATOM 1526 C C . ALA A 1 215 ? 5.648 41.810 19.339 1.00 41.03 215 ALA A C 1
ATOM 1528 O O . ALA A 1 215 ? 5.400 40.720 18.834 1.00 41.03 215 ALA A O 1
ATOM 1529 N N . GLU A 1 216 ? 5.619 42.962 18.645 1.00 36.97 216 GLU A N 1
ATOM 1530 C CA . GLU A 1 216 ? 5.277 42.929 17.214 1.00 36.97 216 GLU A CA 1
ATOM 1531 C C . GLU A 1 216 ? 5.987 43.876 16.226 1.00 36.97 216 GLU A C 1
ATOM 1533 O O . GLU A 1 216 ? 6.057 43.510 15.062 1.00 36.97 216 GLU A O 1
ATOM 1538 N N . GLU A 1 217 ? 6.607 45.009 16.565 1.00 41.66 217 GLU A N 1
ATOM 1539 C CA . GLU A 1 217 ? 6.951 45.961 15.482 1.00 41.66 217 GLU A CA 1
ATOM 1540 C C . GLU A 1 217 ? 8.357 46.556 15.584 1.00 41.66 217 GLU A C 1
ATOM 1542 O O . GLU A 1 217 ? 8.592 47.420 16.421 1.00 41.66 217 GLU A O 1
ATOM 1547 N N . ALA A 1 218 ? 9.287 46.109 14.720 1.00 43.75 218 ALA A N 1
ATOM 1548 C CA . ALA A 1 218 ? 10.410 46.922 14.204 1.00 43.75 218 ALA A CA 1
ATOM 1549 C C . ALA A 1 218 ? 11.288 46.161 13.171 1.00 43.75 218 ALA A C 1
ATOM 1551 O O . ALA A 1 218 ? 12.513 46.108 13.296 1.00 43.75 218 ALA A O 1
ATOM 1552 N N . ILE A 1 219 ? 10.677 45.572 12.132 1.00 41.91 219 ILE A N 1
ATOM 1553 C CA . ILE A 1 219 ? 11.360 44.971 10.959 1.00 41.91 219 ILE A CA 1
ATOM 1554 C C . ILE A 1 219 ? 11.147 45.861 9.719 1.00 41.91 219 ILE A C 1
ATOM 1556 O O . ILE A 1 219 ? 10.620 45.439 8.701 1.00 41.91 219 ILE A O 1
ATOM 1560 N N . GLU A 1 220 ? 11.581 47.120 9.768 1.00 38.97 220 GLU A N 1
ATOM 1561 C CA . GLU A 1 220 ? 11.515 48.009 8.594 1.00 38.97 220 GLU A CA 1
ATOM 1562 C C . GLU A 1 220 ? 12.893 48.592 8.248 1.00 38.97 220 GLU A C 1
ATOM 1564 O O . GLU A 1 220 ? 13.137 49.794 8.212 1.00 38.97 220 GLU A O 1
ATOM 1569 N N . ARG A 1 221 ? 13.843 47.682 8.003 1.00 42.75 221 ARG A N 1
ATOM 1570 C CA . ARG A 1 221 ? 15.138 47.955 7.360 1.00 42.75 221 ARG A CA 1
ATOM 1571 C C . ARG A 1 221 ? 15.195 47.244 6.009 1.00 42.75 221 ARG A C 1
ATOM 1573 O O . ARG A 1 221 ? 15.745 46.152 5.908 1.00 42.75 221 ARG A O 1
ATOM 1580 N N . ALA A 1 222 ? 14.628 47.863 4.976 1.00 35.91 222 ALA A N 1
ATOM 1581 C CA . ALA A 1 222 ? 14.682 47.345 3.607 1.00 35.91 222 ALA A CA 1
ATOM 1582 C C . ALA A 1 222 ? 14.666 48.467 2.554 1.00 35.91 222 ALA A C 1
ATOM 1584 O O . ALA A 1 222 ? 13.767 48.532 1.720 1.00 35.91 222 ALA A O 1
ATOM 1585 N N . LYS A 1 223 ? 15.663 49.358 2.572 1.00 36.28 223 LYS A N 1
ATOM 1586 C CA . LYS A 1 223 ? 15.924 50.281 1.456 1.00 36.28 223 LYS A CA 1
ATOM 1587 C C . LYS A 1 223 ? 17.418 50.540 1.319 1.00 36.28 223 LYS A C 1
ATOM 1589 O O . LYS A 1 223 ? 17.931 51.371 2.050 1.00 36.28 223 LYS A O 1
ATOM 1594 N N . GLU A 1 224 ? 18.075 49.855 0.380 1.00 36.34 224 GLU A N 1
ATOM 1595 C CA . GLU A 1 224 ? 19.199 50.400 -0.397 1.00 36.34 224 GLU A CA 1
ATOM 1596 C C . GLU A 1 224 ? 19.652 49.452 -1.530 1.00 36.34 224 GLU A C 1
ATOM 1598 O O . GLU A 1 224 ? 19.585 48.232 -1.408 1.00 36.34 224 GLU A O 1
ATOM 1603 N N . VAL A 1 225 ? 20.190 50.080 -2.586 1.00 41.78 225 VAL A N 1
ATOM 1604 C CA . VAL A 1 225 ? 21.068 49.576 -3.665 1.00 41.78 225 VAL A CA 1
ATOM 1605 C C . VAL A 1 225 ? 20.445 49.277 -5.046 1.00 41.78 225 VAL A C 1
ATOM 1607 O O . VAL A 1 225 ? 19.873 48.225 -5.308 1.00 41.78 225 VAL A O 1
ATOM 1610 N N . SER A 1 226 ? 20.701 50.199 -5.984 1.00 38.03 226 SER A N 1
ATOM 1611 C CA . SER A 1 226 ? 20.754 50.009 -7.446 1.00 38.03 226 SER A CA 1
ATOM 1612 C C . SER A 1 226 ? 21.727 51.064 -8.004 1.00 38.03 226 SER A C 1
ATOM 1614 O O . SER A 1 226 ? 21.602 52.239 -7.663 1.00 38.03 226 SER A O 1
ATOM 1616 N N . THR A 1 227 ? 22.795 50.715 -8.730 1.00 39.41 227 THR A N 1
ATOM 1617 C CA . THR A 1 227 ? 22.875 50.806 -10.207 1.00 39.41 227 THR A CA 1
ATOM 1618 C C . THR A 1 227 ? 24.296 50.446 -10.697 1.00 39.41 227 THR A C 1
ATOM 1620 O O . THR A 1 227 ? 25.265 50.640 -9.966 1.00 39.41 227 THR A O 1
ATOM 1623 N N . GLY A 1 228 ? 24.435 49.992 -11.957 1.00 37.53 228 GLY A N 1
ATOM 1624 C CA . GLY A 1 228 ? 25.711 50.012 -12.701 1.00 37.53 228 GLY A CA 1
ATOM 1625 C C . GLY A 1 228 ? 25.790 49.060 -13.911 1.00 37.53 228 GLY A C 1
ATOM 1626 O O . GLY A 1 228 ? 25.934 47.855 -13.732 1.00 37.53 228 GLY A O 1
ATOM 1627 N N . VAL A 1 229 ? 25.742 49.596 -15.143 1.00 44.81 229 VAL A N 1
ATOM 1628 C CA . VAL A 1 229 ? 25.895 48.876 -16.432 1.00 44.81 229 VAL A CA 1
ATOM 1629 C C . VAL A 1 229 ? 26.759 49.709 -17.388 1.00 44.81 229 VAL A C 1
ATOM 1631 O O . VAL A 1 229 ? 26.310 50.784 -17.773 1.00 44.81 229 VAL A O 1
ATOM 1634 N N . SER A 1 230 ? 27.934 49.197 -17.801 1.00 47.09 230 SER A N 1
ATOM 1635 C CA . SER A 1 230 ? 28.637 49.551 -19.064 1.00 47.09 230 SER A CA 1
ATOM 1636 C C . SER A 1 230 ? 30.028 48.882 -19.213 1.00 47.09 230 SER A C 1
ATOM 1638 O O . SER A 1 230 ? 31.061 49.540 -19.160 1.00 47.09 230 SER A O 1
ATOM 1640 N N . ALA A 1 231 ? 30.075 47.560 -19.446 1.00 48.06 231 ALA A N 1
ATOM 1641 C CA . ALA A 1 231 ? 31.307 46.828 -19.815 1.00 48.06 231 ALA A CA 1
ATOM 1642 C C . ALA A 1 231 ? 31.014 45.606 -20.720 1.00 48.06 231 ALA A C 1
ATOM 1644 O O . ALA A 1 231 ? 31.430 44.497 -20.419 1.00 48.06 231 ALA A O 1
ATOM 1645 N N . VAL A 1 232 ? 30.212 45.766 -21.779 1.00 55.88 232 VAL A N 1
ATOM 1646 C CA . VAL A 1 232 ? 29.429 44.642 -22.341 1.00 55.88 232 VAL A CA 1
ATOM 1647 C C . VAL A 1 232 ? 30.143 43.778 -23.400 1.00 55.88 232 VAL A C 1
ATOM 1649 O O . VAL A 1 232 ? 29.807 42.612 -23.506 1.00 55.88 232 VAL A O 1
ATOM 1652 N N . THR A 1 233 ? 31.180 44.208 -24.125 1.00 53.44 233 THR A N 1
ATOM 1653 C CA . THR A 1 233 ? 31.685 43.385 -25.259 1.00 53.44 233 THR A CA 1
ATOM 1654 C C . THR A 1 233 ? 32.870 42.460 -24.944 1.00 53.44 233 THR A C 1
ATOM 1656 O O . THR A 1 233 ? 32.950 41.368 -25.499 1.00 53.44 233 THR A O 1
ATOM 1659 N N . GLU A 1 234 ? 33.755 42.817 -24.009 1.00 48.88 234 GLU A N 1
ATOM 1660 C CA . GLU A 1 234 ? 34.820 41.915 -23.523 1.00 48.88 234 GLU A CA 1
ATOM 1661 C C . GLU A 1 234 ? 34.327 41.041 -22.353 1.00 48.88 234 GLU A C 1
ATOM 1663 O O . GLU A 1 234 ? 34.721 39.879 -22.206 1.00 48.88 234 GLU A O 1
ATOM 1668 N N . ALA A 1 235 ? 33.368 41.559 -21.574 1.00 58.16 235 ALA A N 1
ATOM 1669 C CA . ALA A 1 235 ? 32.681 40.773 -20.561 1.00 58.16 235 ALA A CA 1
ATOM 1670 C C . ALA A 1 235 ? 31.850 39.648 -21.173 1.00 58.16 235 ALA A C 1
ATOM 1672 O O . ALA A 1 235 ? 31.799 38.599 -20.552 1.00 58.16 235 ALA A O 1
ATOM 1673 N N . ASP A 1 236 ? 31.254 39.797 -22.360 1.00 55.75 236 ASP A N 1
ATOM 1674 C CA . ASP A 1 236 ? 30.431 38.735 -22.956 1.00 55.75 236 ASP A CA 1
ATOM 1675 C C . ASP A 1 236 ? 31.258 37.525 -23.424 1.00 55.75 236 ASP A C 1
ATOM 1677 O O . ASP A 1 236 ? 30.826 36.385 -23.245 1.00 55.75 236 ASP A O 1
ATOM 1681 N N . ALA A 1 237 ? 32.489 37.723 -23.907 1.00 55.12 237 ALA A N 1
ATOM 1682 C CA . ALA A 1 237 ? 33.395 36.619 -24.247 1.00 55.12 237 ALA A CA 1
ATOM 1683 C C . ALA A 1 237 ? 33.940 35.909 -22.992 1.00 55.12 237 ALA A C 1
ATOM 1685 O O . ALA A 1 237 ? 33.936 34.678 -22.914 1.00 55.12 237 ALA A O 1
ATOM 1686 N N . ILE A 1 238 ? 34.332 36.671 -21.963 1.00 66.19 238 ILE A N 1
ATOM 1687 C CA . ILE A 1 238 ? 34.763 36.123 -20.663 1.00 66.19 238 ILE A CA 1
ATOM 1688 C C . ILE A 1 238 ? 33.585 35.454 -19.937 1.00 66.19 238 ILE A C 1
ATOM 1690 O O . ILE A 1 238 ? 33.751 34.423 -19.284 1.00 66.19 238 ILE A O 1
ATOM 1694 N N . ARG A 1 239 ? 32.377 36.009 -20.059 1.00 68.69 239 ARG A N 1
ATOM 1695 C CA . ARG A 1 239 ? 31.132 35.449 -19.530 1.00 68.69 239 ARG A CA 1
ATOM 1696 C C . ARG A 1 239 ? 30.791 34.159 -20.259 1.00 68.69 239 ARG A C 1
ATOM 1698 O O . ARG A 1 239 ? 30.473 33.200 -19.574 1.00 68.69 239 ARG A O 1
ATOM 1705 N N . SER A 1 240 ? 30.957 34.084 -21.577 1.00 66.38 240 SER A N 1
ATOM 1706 C CA . SER A 1 240 ? 30.756 32.848 -22.348 1.00 66.38 240 SER A CA 1
ATOM 1707 C C . SER A 1 240 ? 31.770 31.762 -21.965 1.00 66.38 240 SER A C 1
ATOM 1709 O O . SER A 1 240 ? 31.380 30.627 -21.706 1.00 66.38 240 SER A O 1
ATOM 1711 N N . GLU A 1 241 ? 33.055 32.104 -21.789 1.00 63.84 241 GLU A N 1
ATOM 1712 C CA . GLU A 1 241 ? 34.069 31.166 -21.272 1.00 63.84 241 GLU A CA 1
ATOM 1713 C C . GLU A 1 241 ? 33.730 30.685 -19.848 1.00 63.84 241 GLU A C 1
ATOM 1715 O O . GLU A 1 241 ? 33.865 29.503 -19.515 1.00 63.84 241 GLU A O 1
ATOM 1720 N N . ARG A 1 242 ? 33.271 31.597 -18.982 1.00 70.25 242 ARG A N 1
ATOM 1721 C CA . ARG A 1 242 ? 32.891 31.281 -17.600 1.00 70.25 242 ARG A CA 1
ATOM 1722 C C . ARG A 1 242 ? 31.619 30.442 -17.543 1.00 70.25 242 ARG A C 1
ATOM 1724 O O . ARG A 1 242 ? 31.569 29.522 -16.735 1.00 70.25 242 ARG A O 1
ATOM 1731 N N . ILE A 1 243 ? 30.635 30.718 -18.396 1.00 70.88 243 ILE A N 1
ATOM 1732 C CA . ILE A 1 243 ? 29.405 29.934 -18.539 1.00 70.88 243 ILE A CA 1
ATOM 1733 C C . ILE A 1 243 ? 29.750 28.530 -19.030 1.00 70.88 243 ILE A C 1
ATOM 1735 O O . ILE A 1 243 ? 29.317 27.578 -18.395 1.00 70.88 243 ILE A O 1
ATOM 1739 N N . ALA A 1 244 ? 30.602 28.378 -20.048 1.00 63.72 244 ALA A N 1
ATOM 1740 C CA . ALA A 1 244 ? 31.036 27.064 -20.526 1.00 63.72 244 ALA A CA 1
ATOM 1741 C C . ALA A 1 244 ? 31.762 26.260 -19.427 1.00 63.72 244 ALA A C 1
ATOM 1743 O O . ALA A 1 244 ? 31.444 25.098 -19.189 1.00 63.72 244 ALA A O 1
ATOM 1744 N N . LYS A 1 245 ? 32.673 26.884 -18.666 1.00 67.81 245 LYS A N 1
ATOM 1745 C CA . LYS A 1 245 ? 33.362 26.224 -17.536 1.00 67.81 245 LYS A CA 1
ATOM 1746 C C . LYS A 1 245 ? 32.434 25.899 -16.362 1.00 67.81 245 LYS A C 1
ATOM 1748 O O . LYS A 1 245 ? 32.629 24.887 -15.691 1.00 67.81 245 LYS A O 1
ATOM 1753 N N . LEU A 1 246 ? 31.457 26.758 -16.072 1.00 71.00 246 LEU A N 1
ATOM 1754 C CA . LEU A 1 246 ? 30.451 26.505 -15.039 1.00 71.00 246 LEU A CA 1
ATOM 1755 C C . LEU A 1 246 ? 29.487 25.398 -15.470 1.00 71.00 246 LEU A C 1
ATOM 1757 O O . LEU A 1 246 ? 29.171 24.541 -14.651 1.00 71.00 246 LEU A O 1
ATOM 1761 N N . ALA A 1 247 ? 29.091 25.368 -16.742 1.00 65.81 247 ALA A N 1
ATOM 1762 C CA . ALA A 1 247 ? 28.286 24.306 -17.330 1.00 65.81 247 ALA A CA 1
ATOM 1763 C C . ALA A 1 247 ? 29.037 22.968 -17.297 1.00 65.81 247 ALA A C 1
ATOM 1765 O O . ALA A 1 247 ? 28.485 21.979 -16.824 1.00 65.81 247 ALA A O 1
ATOM 1766 N N . GLN A 1 248 ? 30.326 22.953 -17.656 1.00 66.81 248 GLN A N 1
ATOM 1767 C CA . GLN A 1 248 ? 31.182 21.772 -17.530 1.00 66.81 248 GLN A CA 1
ATOM 1768 C C . GLN A 1 248 ? 31.232 21.259 -16.080 1.00 66.81 248 GLN A C 1
ATOM 1770 O O . GLN A 1 248 ? 30.973 20.084 -15.832 1.00 66.81 248 GLN A O 1
ATOM 1775 N N . LYS A 1 249 ? 31.502 22.135 -15.102 1.00 74.00 249 LYS A N 1
ATOM 1776 C CA . LYS A 1 249 ? 31.515 21.755 -13.676 1.00 74.00 249 LYS A CA 1
ATOM 1777 C C . LYS A 1 249 ? 30.150 21.278 -13.178 1.00 74.00 249 LYS A C 1
ATOM 1779 O O . LYS A 1 249 ? 30.091 20.388 -12.335 1.00 74.00 249 LYS A O 1
ATOM 1784 N N . ALA A 1 250 ? 29.062 21.861 -13.678 1.00 66.94 250 ALA A N 1
ATOM 1785 C CA . ALA A 1 250 ? 27.706 21.445 -13.339 1.00 66.94 250 ALA A CA 1
ATOM 1786 C C . ALA A 1 250 ? 27.386 20.047 -13.889 1.00 66.94 250 ALA A C 1
ATOM 1788 O O . ALA A 1 250 ? 26.759 19.258 -13.185 1.00 66.94 250 ALA A O 1
ATOM 1789 N N . VAL A 1 251 ? 27.856 19.720 -15.099 1.00 68.44 251 VAL A N 1
ATOM 1790 C CA . VAL A 1 251 ? 27.754 18.373 -15.679 1.00 68.44 251 VAL A CA 1
ATOM 1791 C C . VAL A 1 251 ? 28.617 17.382 -14.897 1.00 68.44 251 VAL A C 1
ATOM 1793 O O . VAL A 1 251 ? 28.111 16.342 -14.499 1.00 68.44 251 VAL A O 1
ATOM 1796 N N . GLU A 1 252 ? 29.873 17.705 -14.577 1.00 71.06 252 GLU A N 1
ATOM 1797 C CA . GLU A 1 252 ? 30.748 16.837 -13.767 1.00 71.06 252 GLU A CA 1
ATOM 1798 C C . GLU A 1 252 ? 30.162 16.552 -12.370 1.00 71.06 252 GLU A C 1
ATOM 1800 O O . GLU A 1 252 ? 30.186 15.413 -11.895 1.00 71.06 252 GLU A O 1
ATOM 1805 N N . ALA A 1 253 ? 29.587 17.567 -11.718 1.00 71.25 253 ALA A N 1
ATOM 1806 C CA . ALA A 1 253 ? 28.890 17.402 -10.445 1.00 71.25 253 ALA A CA 1
ATOM 1807 C C . ALA A 1 253 ? 27.640 16.518 -10.587 1.00 71.25 253 ALA A C 1
ATOM 1809 O O . ALA A 1 253 ? 27.437 15.621 -9.768 1.00 71.25 253 ALA A O 1
ATOM 1810 N N . ALA A 1 254 ? 26.850 16.718 -11.647 1.00 67.31 254 ALA A N 1
ATOM 1811 C CA . ALA A 1 254 ? 25.669 15.908 -11.933 1.00 67.31 254 ALA A CA 1
ATOM 1812 C C . ALA A 1 254 ? 26.024 14.450 -12.269 1.00 67.31 254 ALA A C 1
ATOM 1814 O O . ALA A 1 254 ? 25.327 13.545 -11.827 1.00 67.31 254 ALA A O 1
ATOM 1815 N N . ILE A 1 255 ? 27.140 14.198 -12.965 1.00 70.06 255 ILE A N 1
ATOM 1816 C CA . ILE A 1 255 ? 27.663 12.844 -13.205 1.00 70.06 255 ILE A CA 1
ATOM 1817 C C . ILE A 1 255 ? 27.985 12.171 -11.871 1.00 70.06 255 ILE A C 1
ATOM 1819 O O . ILE A 1 255 ? 27.556 11.047 -11.618 1.00 70.06 255 ILE A O 1
ATOM 1823 N N . LYS A 1 256 ? 28.708 12.861 -10.981 1.00 76.62 256 LYS A N 1
ATOM 1824 C CA . LYS A 1 256 ? 29.059 12.315 -9.663 1.00 76.62 256 LYS A CA 1
ATOM 1825 C C . LYS A 1 256 ? 27.813 11.998 -8.826 1.00 76.62 256 LYS A C 1
ATOM 1827 O O . LYS A 1 256 ? 27.776 10.974 -8.141 1.00 76.62 256 LYS A O 1
ATOM 1832 N N . GLU A 1 257 ? 26.799 12.854 -8.885 1.00 70.25 257 GLU A N 1
ATOM 1833 C CA . GLU A 1 257 ? 25.519 12.665 -8.200 1.00 70.25 257 GLU A CA 1
ATOM 1834 C C . GLU A 1 257 ? 24.701 11.507 -8.791 1.00 70.25 257 GLU A C 1
ATOM 1836 O O . GLU A 1 257 ? 24.194 10.673 -8.036 1.00 70.25 257 GLU A O 1
ATOM 1841 N N . ALA A 1 258 ? 24.641 11.389 -10.120 1.00 63.75 258 ALA A N 1
ATOM 1842 C CA . ALA A 1 258 ? 23.986 10.284 -10.815 1.00 63.75 258 ALA A CA 1
ATOM 1843 C C . ALA A 1 258 ? 24.650 8.938 -10.484 1.00 63.75 258 ALA A C 1
ATOM 1845 O O . ALA A 1 258 ? 23.961 7.994 -10.102 1.00 63.75 258 ALA A O 1
ATOM 1846 N N . VAL A 1 259 ? 25.986 8.867 -10.505 1.00 73.75 259 VAL A N 1
ATOM 1847 C CA . VAL A 1 259 ? 26.748 7.665 -10.116 1.00 73.75 259 VAL A CA 1
ATOM 1848 C C . VAL A 1 259 ? 26.506 7.298 -8.649 1.00 73.75 259 VAL A C 1
ATOM 1850 O O . VAL A 1 259 ? 26.293 6.132 -8.318 1.00 73.75 259 VAL A O 1
ATOM 1853 N N . THR A 1 260 ? 26.500 8.285 -7.747 1.00 77.19 260 THR A N 1
ATOM 1854 C CA . THR A 1 260 ? 26.224 8.045 -6.319 1.00 77.19 260 THR A CA 1
ATOM 1855 C C . THR A 1 260 ? 24.798 7.529 -6.109 1.00 77.19 260 THR A C 1
ATOM 1857 O O . THR A 1 260 ? 24.583 6.610 -5.317 1.00 77.19 260 THR A O 1
ATOM 1860 N N . SER A 1 261 ? 23.836 8.079 -6.851 1.00 72.38 261 SER A N 1
ATOM 1861 C CA . SER A 1 261 ? 22.437 7.653 -6.816 1.00 72.38 261 SER A CA 1
ATOM 1862 C C . SER A 1 261 ? 22.256 6.243 -7.383 1.00 72.38 261 SER A C 1
ATOM 1864 O O . SER A 1 261 ? 21.555 5.443 -6.770 1.00 72.38 261 SER A O 1
ATOM 1866 N N . GLY A 1 262 ? 22.948 5.895 -8.473 1.00 64.62 262 GLY A N 1
ATOM 1867 C CA . GLY A 1 262 ? 22.990 4.532 -9.015 1.00 64.62 262 GLY A CA 1
ATOM 1868 C C . GLY A 1 262 ? 23.519 3.514 -7.998 1.00 64.62 262 GLY A C 1
ATOM 1869 O O . GLY A 1 262 ? 22.845 2.533 -7.693 1.00 64.62 262 GLY A O 1
ATOM 1870 N N . ASN A 1 263 ? 24.650 3.809 -7.349 1.00 74.94 263 ASN A N 1
ATOM 1871 C CA . ASN A 1 263 ? 25.206 2.944 -6.298 1.00 74.94 263 ASN A CA 1
ATOM 1872 C C . ASN A 1 263 ? 24.245 2.762 -5.105 1.00 74.94 263 ASN A C 1
ATOM 1874 O O . ASN A 1 263 ? 24.188 1.695 -4.486 1.00 74.94 263 ASN A O 1
ATOM 1878 N N . LEU A 1 264 ? 23.477 3.801 -4.758 1.00 74.62 264 LEU A N 1
ATOM 1879 C CA . LEU A 1 264 ? 22.457 3.719 -3.714 1.00 74.62 264 LEU A CA 1
ATOM 1880 C C . LEU A 1 264 ? 21.278 2.830 -4.138 1.00 74.62 264 LEU A C 1
ATOM 1882 O O . LEU A 1 264 ? 20.767 2.069 -3.311 1.00 74.62 264 LEU A O 1
ATOM 1886 N N . VAL A 1 265 ? 20.863 2.889 -5.408 1.00 74.81 265 VAL A N 1
ATOM 1887 C CA . VAL A 1 265 ? 19.845 1.992 -5.980 1.00 74.81 265 VAL A CA 1
ATOM 1888 C C . VAL A 1 265 ? 20.297 0.543 -5.891 1.00 74.81 265 VAL A C 1
ATOM 1890 O O . VAL A 1 265 ? 19.533 -0.294 -5.411 1.00 74.81 265 VAL A O 1
ATOM 1893 N N . ASP A 1 266 ? 21.539 0.242 -6.262 1.00 75.38 266 ASP A N 1
ATOM 1894 C CA . ASP A 1 266 ? 22.064 -1.123 -6.199 1.00 75.38 266 ASP A CA 1
ATOM 1895 C C . ASP A 1 266 ? 22.067 -1.659 -4.762 1.00 75.38 266 ASP A C 1
ATOM 1897 O O . ASP A 1 266 ? 21.544 -2.745 -4.489 1.00 75.38 266 ASP A O 1
ATOM 1901 N N . LYS A 1 267 ? 22.561 -0.859 -3.807 1.00 78.38 267 LYS A N 1
ATOM 1902 C CA . LYS A 1 267 ? 22.598 -1.229 -2.384 1.00 78.38 267 LYS A CA 1
ATOM 1903 C C . LYS A 1 267 ? 21.201 -1.439 -1.795 1.00 78.38 267 LYS A C 1
ATOM 1905 O O . LYS A 1 267 ? 20.972 -2.395 -1.053 1.00 78.38 267 LYS A O 1
ATOM 1910 N N . THR A 1 268 ? 20.261 -0.547 -2.099 1.00 72.50 268 THR A N 1
ATOM 1911 C CA . THR A 1 268 ? 18.885 -0.642 -1.584 1.00 72.50 268 THR A CA 1
ATOM 1912 C C . THR A 1 268 ? 18.101 -1.772 -2.249 1.00 72.50 268 THR A C 1
ATOM 1914 O O . THR A 1 268 ? 17.330 -2.448 -1.572 1.00 72.50 268 THR A O 1
ATOM 1917 N N . THR A 1 269 ? 18.355 -2.057 -3.528 1.00 76.44 269 THR A N 1
ATOM 1918 C CA . THR A 1 269 ? 17.780 -3.205 -4.244 1.00 76.44 269 THR A CA 1
ATOM 1919 C C . THR A 1 269 ? 18.287 -4.528 -3.679 1.00 76.44 269 THR A C 1
ATOM 1921 O O . THR A 1 269 ? 17.492 -5.449 -3.494 1.00 76.44 269 THR A O 1
ATOM 1924 N N . ALA A 1 270 ? 19.583 -4.629 -3.365 1.00 81.88 270 ALA A N 1
ATOM 1925 C CA . ALA A 1 270 ? 20.146 -5.800 -2.695 1.00 81.88 270 ALA A CA 1
ATOM 1926 C C . ALA A 1 270 ? 19.477 -6.032 -1.329 1.00 81.88 270 ALA A C 1
ATOM 1928 O O . ALA A 1 270 ? 18.905 -7.092 -1.100 1.00 81.88 270 ALA A O 1
ATOM 1929 N N . SER A 1 271 ? 19.404 -4.997 -0.485 1.00 76.25 271 SER A N 1
ATOM 1930 C CA . SER A 1 271 ? 18.740 -5.092 0.823 1.00 76.25 271 SER A CA 1
ATOM 1931 C C . SER A 1 271 ? 17.246 -5.441 0.721 1.00 76.25 271 SER A C 1
ATOM 1933 O O . SER A 1 271 ? 16.729 -6.197 1.543 1.00 76.25 271 SER A O 1
ATOM 1935 N N . ALA A 1 272 ? 16.540 -4.942 -0.300 1.00 75.81 272 ALA A N 1
ATOM 1936 C CA . ALA A 1 272 ? 15.147 -5.307 -0.548 1.00 75.81 272 ALA A CA 1
ATOM 1937 C C . ALA A 1 272 ? 14.990 -6.784 -0.952 1.00 75.81 272 ALA A C 1
ATOM 1939 O O . ALA A 1 272 ? 14.020 -7.426 -0.542 1.00 75.81 272 ALA A O 1
ATOM 1940 N N . LYS A 1 273 ? 15.934 -7.339 -1.726 1.00 80.44 273 LYS A N 1
ATOM 1941 C CA . LYS A 1 273 ? 15.964 -8.774 -2.055 1.00 80.44 273 LYS A CA 1
ATOM 1942 C C . LYS A 1 273 ? 16.219 -9.619 -0.809 1.00 80.44 273 LYS A C 1
ATOM 1944 O O . LYS A 1 273 ? 15.451 -10.548 -0.570 1.00 80.44 273 LYS A O 1
ATOM 1949 N N . ASP A 1 274 ? 17.207 -9.247 0.000 1.00 81.62 274 ASP A N 1
ATOM 1950 C CA . ASP A 1 274 ? 17.568 -9.971 1.223 1.00 81.62 274 ASP A CA 1
ATOM 1951 C C . ASP A 1 274 ? 16.392 -10.016 2.211 1.00 81.62 274 ASP A C 1
ATOM 1953 O O . ASP A 1 274 ? 15.995 -11.090 2.662 1.00 81.62 274 ASP A O 1
ATOM 1957 N N . ASN A 1 275 ? 15.737 -8.875 2.467 1.00 74.50 275 ASN A N 1
ATOM 1958 C CA . ASN A 1 275 ? 14.590 -8.818 3.381 1.00 74.50 275 ASN A CA 1
ATOM 1959 C C . ASN A 1 275 ? 13.359 -9.556 2.828 1.00 74.50 275 ASN A C 1
ATOM 1961 O O . ASN A 1 275 ? 12.568 -10.125 3.589 1.00 74.50 275 ASN A O 1
ATOM 1965 N N . ARG A 1 276 ? 13.172 -9.572 1.500 1.00 78.69 276 ARG A N 1
ATOM 1966 C CA . ARG A 1 276 ? 12.129 -10.390 0.863 1.00 78.69 276 ARG A CA 1
ATOM 1967 C C . ARG A 1 276 ? 12.405 -11.875 1.080 1.00 78.69 276 ARG A C 1
ATOM 1969 O O . ARG A 1 276 ? 11.478 -12.627 1.381 1.00 78.69 276 ARG A O 1
ATOM 1976 N N . GLU A 1 277 ? 13.654 -12.300 0.932 1.00 79.75 277 GLU A N 1
ATOM 1977 C CA . GLU A 1 277 ? 14.051 -13.686 1.166 1.00 79.75 277 GLU A CA 1
ATOM 1978 C C . GLU A 1 277 ? 13.907 -14.075 2.645 1.00 79.75 277 GLU A C 1
ATOM 1980 O O . GLU A 1 277 ? 13.390 -15.152 2.945 1.00 79.75 277 GLU A O 1
ATOM 1985 N N . GLU A 1 278 ? 14.257 -13.181 3.572 1.00 79.06 278 GLU A N 1
ATOM 1986 C CA . GLU A 1 278 ? 14.034 -13.365 5.011 1.00 79.06 278 GLU A CA 1
ATOM 1987 C C . GLU A 1 278 ? 12.542 -13.507 5.343 1.00 79.06 278 GLU A C 1
ATOM 1989 O O . GLU A 1 278 ? 12.157 -14.423 6.067 1.00 79.06 278 GLU A O 1
ATOM 1994 N N . THR A 1 279 ? 11.681 -12.674 4.752 1.00 79.94 279 THR A N 1
ATOM 1995 C CA . THR A 1 279 ? 10.218 -12.771 4.922 1.00 79.94 279 THR A CA 1
ATOM 1996 C C . THR A 1 279 ? 9.672 -14.094 4.396 1.00 79.94 279 THR A C 1
ATOM 1998 O O . THR A 1 279 ? 8.770 -14.674 4.996 1.00 79.94 279 THR A O 1
ATOM 2001 N N . ARG A 1 280 ? 10.232 -14.599 3.290 1.00 79.12 280 ARG A N 1
ATOM 2002 C CA . ARG A 1 280 ? 9.859 -15.901 2.729 1.00 79.12 280 ARG A CA 1
ATOM 2003 C C . ARG A 1 280 ? 10.262 -17.056 3.649 1.00 79.12 280 ARG A C 1
ATOM 2005 O O . ARG A 1 280 ? 9.509 -18.019 3.753 1.00 79.12 280 ARG A O 1
ATOM 2012 N N . LYS A 1 281 ? 11.432 -16.970 4.291 1.00 89.38 281 LYS A N 1
ATOM 2013 C CA . LYS A 1 281 ? 11.927 -17.986 5.235 1.00 89.38 281 LYS A CA 1
ATOM 2014 C C . LYS A 1 281 ? 11.177 -17.938 6.573 1.00 89.38 281 LYS A C 1
ATOM 2016 O O . LYS A 1 281 ? 10.846 -18.989 7.105 1.00 89.38 281 LYS A O 1
ATOM 2021 N N . ASN A 1 282 ? 10.874 -16.739 7.076 1.00 83.25 282 ASN A N 1
ATOM 2022 C CA . ASN A 1 282 ? 10.265 -16.501 8.387 1.00 83.25 282 ASN A CA 1
ATOM 2023 C C . ASN A 1 282 ? 9.082 -15.520 8.275 1.00 83.25 282 ASN A C 1
ATOM 2025 O O . ASN A 1 282 ? 9.246 -14.323 8.545 1.00 83.25 282 ASN A O 1
ATOM 2029 N N . PRO A 1 283 ? 7.885 -15.981 7.872 1.00 83.06 283 PRO A N 1
ATOM 2030 C CA . PRO A 1 283 ? 6.739 -15.101 7.683 1.00 83.06 283 PRO A CA 1
ATOM 2031 C C . PRO A 1 283 ? 6.224 -14.580 9.030 1.00 83.06 283 PRO A C 1
ATOM 2033 O O . PRO A 1 283 ? 5.684 -15.319 9.850 1.00 83.06 283 PRO A O 1
ATOM 2036 N N . SER A 1 284 ? 6.384 -13.278 9.253 1.00 84.69 284 SER A N 1
ATOM 2037 C CA . SER A 1 284 ? 5.880 -12.558 10.421 1.00 84.69 284 SER A CA 1
ATOM 2038 C C . SER A 1 284 ? 5.522 -11.124 10.032 1.00 84.69 284 SER A C 1
ATOM 2040 O O . SER A 1 284 ? 5.953 -10.628 8.990 1.00 84.69 284 SER A O 1
ATOM 2042 N N . VAL A 1 285 ? 4.768 -10.431 10.888 1.00 78.75 285 VAL A N 1
ATOM 2043 C CA . VAL A 1 285 ? 4.474 -9.001 10.697 1.00 78.75 285 VAL A CA 1
ATOM 2044 C C . VAL A 1 285 ? 5.771 -8.183 10.645 1.00 78.75 285 VAL A C 1
ATOM 2046 O O . VAL A 1 285 ? 5.951 -7.382 9.736 1.00 78.75 285 VAL A O 1
ATOM 2049 N N . SER A 1 286 ? 6.720 -8.458 11.546 1.00 83.44 286 SER A N 1
ATOM 2050 C CA . SER A 1 286 ? 7.991 -7.724 11.616 1.00 83.44 286 SER A CA 1
ATOM 2051 C C . SER A 1 286 ? 8.866 -7.926 10.371 1.00 83.44 286 SER A C 1
ATOM 2053 O O . SER A 1 286 ? 9.454 -6.971 9.862 1.00 83.44 286 SER A O 1
ATOM 2055 N N . THR A 1 287 ? 8.945 -9.151 9.840 1.00 74.38 287 THR A N 1
ATOM 2056 C CA . THR A 1 287 ? 9.714 -9.427 8.613 1.00 74.38 287 THR A CA 1
ATOM 2057 C C . THR A 1 287 ? 9.048 -8.800 7.386 1.00 74.38 287 THR A C 1
ATOM 2059 O O . THR A 1 287 ? 9.733 -8.163 6.584 1.00 74.38 287 THR A O 1
ATOM 2062 N N . ALA A 1 288 ? 7.714 -8.844 7.301 1.00 71.75 288 ALA A N 1
ATOM 2063 C CA . ALA A 1 288 ? 6.954 -8.150 6.262 1.00 71.75 288 ALA A CA 1
ATOM 2064 C C . ALA A 1 288 ? 7.145 -6.619 6.301 1.00 71.75 288 ALA A C 1
ATOM 2066 O O . ALA A 1 288 ? 7.296 -5.992 5.250 1.00 71.75 288 ALA A O 1
ATOM 2067 N N . GLU A 1 289 ? 7.196 -6.012 7.491 1.00 76.12 289 GLU A N 1
ATOM 2068 C CA . GLU A 1 289 ? 7.475 -4.580 7.669 1.00 76.12 289 GLU A CA 1
ATOM 2069 C C . GLU A 1 289 ? 8.889 -4.200 7.211 1.00 76.12 289 GLU A C 1
ATOM 2071 O O . GLU A 1 289 ? 9.042 -3.233 6.462 1.00 76.12 289 GLU A O 1
ATOM 2076 N N . LYS A 1 290 ? 9.912 -4.989 7.567 1.00 79.00 290 LYS A N 1
ATOM 2077 C CA . LYS A 1 290 ? 11.305 -4.764 7.131 1.00 79.00 290 LYS A CA 1
ATOM 2078 C C . LYS A 1 290 ? 11.487 -4.910 5.621 1.00 79.00 290 LYS A C 1
ATOM 2080 O O . LYS A 1 290 ? 12.189 -4.109 4.997 1.00 79.00 290 LYS A O 1
ATOM 2085 N N . ALA A 1 291 ? 10.859 -5.916 5.010 1.00 75.31 291 ALA A N 1
ATOM 2086 C CA . ALA A 1 291 ? 10.866 -6.081 3.556 1.00 75.31 291 ALA A CA 1
ATOM 2087 C C . ALA A 1 291 ? 10.174 -4.912 2.859 1.00 75.31 291 ALA A C 1
ATOM 2089 O O . ALA A 1 291 ? 10.652 -4.407 1.842 1.00 75.31 291 ALA A O 1
ATOM 2090 N N . ASN A 1 292 ? 9.082 -4.434 3.445 1.00 71.12 292 ASN A N 1
ATOM 2091 C CA . ASN A 1 292 ? 8.383 -3.271 2.951 1.00 71.12 292 ASN A CA 1
ATOM 2092 C C . ASN A 1 292 ? 9.221 -1.984 3.060 1.00 71.12 292 ASN A C 1
ATOM 2094 O O . ASN A 1 292 ? 9.303 -1.234 2.091 1.00 71.12 292 ASN A O 1
ATOM 2098 N N . GLU A 1 293 ? 9.843 -1.721 4.208 1.00 79.62 293 GLU A N 1
ATOM 2099 C CA . GLU A 1 293 ? 10.677 -0.533 4.407 1.00 79.62 293 GLU A CA 1
ATOM 2100 C C . GLU A 1 293 ? 11.869 -0.520 3.438 1.00 79.62 293 GLU A C 1
ATOM 2102 O O . GLU A 1 293 ? 12.157 0.505 2.818 1.00 79.62 293 GLU A O 1
ATOM 2107 N N . ALA A 1 294 ? 12.520 -1.670 3.237 1.00 76.06 294 ALA A N 1
ATOM 2108 C CA . ALA A 1 294 ? 13.588 -1.804 2.251 1.00 76.06 294 ALA A CA 1
ATOM 2109 C C . ALA A 1 294 ? 13.083 -1.605 0.813 1.00 76.06 294 ALA A C 1
ATOM 2111 O O . ALA A 1 294 ? 13.743 -0.934 0.020 1.00 76.06 294 ALA A O 1
ATOM 2112 N N . GLY A 1 295 ? 11.889 -2.111 0.487 1.00 73.81 295 GLY A N 1
ATOM 2113 C CA . GLY A 1 295 ? 11.239 -1.874 -0.802 1.00 73.81 295 GLY A CA 1
ATOM 2114 C C . GLY A 1 295 ? 10.924 -0.396 -1.058 1.00 73.81 295 GLY A C 1
ATOM 2115 O O . GLY A 1 295 ? 11.187 0.107 -2.149 1.00 73.81 295 GLY A O 1
ATOM 2116 N N . GLU A 1 296 ? 10.411 0.330 -0.063 1.00 76.25 296 GLU A N 1
ATOM 2117 C CA . GLU A 1 296 ? 10.151 1.774 -0.173 1.00 76.25 296 GLU A CA 1
ATOM 2118 C C . GLU A 1 296 ? 11.449 2.590 -0.273 1.00 76.25 296 GLU A C 1
ATOM 2120 O O . GLU A 1 296 ? 11.536 3.519 -1.082 1.00 76.25 296 GLU A O 1
ATOM 2125 N N . LYS A 1 297 ? 12.502 2.201 0.459 1.00 77.12 297 LYS A N 1
ATOM 2126 C CA . LYS A 1 297 ? 13.845 2.789 0.317 1.00 77.12 297 LYS A CA 1
ATOM 2127 C C . LYS A 1 297 ? 14.416 2.566 -1.085 1.00 77.12 297 LYS A C 1
ATOM 2129 O O . LYS A 1 297 ? 14.927 3.516 -1.674 1.00 77.12 297 LYS A O 1
ATOM 2134 N N . ALA A 1 298 ? 14.265 1.367 -1.652 1.00 74.25 298 ALA A N 1
ATOM 2135 C CA . ALA A 1 298 ? 14.693 1.065 -3.019 1.00 74.25 298 ALA A CA 1
ATOM 2136 C C . ALA A 1 298 ? 13.914 1.872 -4.069 1.00 74.25 298 ALA A C 1
ATOM 2138 O O . ALA A 1 298 ? 14.513 2.433 -4.983 1.00 74.25 298 ALA A O 1
ATOM 2139 N N . LYS A 1 299 ? 12.591 2.020 -3.912 1.00 75.38 299 LYS A N 1
ATOM 2140 C CA . LYS A 1 299 ? 11.772 2.880 -4.788 1.00 75.38 299 LYS A CA 1
ATOM 2141 C C . LYS A 1 299 ? 12.189 4.345 -4.703 1.00 75.38 299 LYS A C 1
ATOM 2143 O O . LYS A 1 299 ? 12.291 5.010 -5.730 1.00 75.38 299 LYS A O 1
ATOM 2148 N N . THR A 1 300 ? 12.428 4.844 -3.493 1.00 78.00 300 THR A N 1
ATOM 2149 C CA . THR A 1 300 ? 12.851 6.232 -3.271 1.00 78.00 300 THR A CA 1
ATOM 2150 C C . THR A 1 300 ? 14.227 6.481 -3.882 1.00 78.00 300 THR A C 1
ATOM 2152 O O . THR A 1 300 ? 14.413 7.491 -4.559 1.00 78.00 300 THR A O 1
ATOM 2155 N N . ALA A 1 301 ? 15.161 5.538 -3.721 1.00 71.69 301 ALA A N 1
ATOM 2156 C CA . ALA A 1 301 ? 16.472 5.584 -4.359 1.00 71.69 301 ALA A CA 1
ATOM 2157 C C . ALA A 1 301 ? 16.360 5.544 -5.891 1.00 71.69 301 ALA A C 1
ATOM 2159 O O . ALA A 1 301 ? 16.997 6.350 -6.560 1.00 71.69 301 ALA A O 1
ATOM 2160 N N . ALA A 1 302 ? 15.502 4.684 -6.453 1.00 69.19 302 ALA A N 1
ATOM 2161 C CA . ALA A 1 302 ? 15.288 4.598 -7.900 1.00 69.19 302 ALA A CA 1
ATOM 2162 C C . ALA A 1 302 ? 14.677 5.887 -8.469 1.00 69.19 302 ALA A C 1
ATOM 2164 O O . ALA A 1 302 ? 15.118 6.381 -9.502 1.00 69.19 302 ALA A O 1
ATOM 2165 N N . ALA A 1 303 ? 13.708 6.482 -7.770 1.00 75.62 303 ALA A N 1
ATOM 2166 C CA . ALA A 1 303 ? 13.125 7.766 -8.151 1.00 75.62 303 ALA A CA 1
ATOM 2167 C C . ALA A 1 303 ? 14.111 8.939 -7.995 1.00 75.62 303 ALA A C 1
ATOM 2169 O O . ALA A 1 303 ? 14.024 9.920 -8.732 1.00 75.62 303 ALA A O 1
ATOM 2170 N N . ALA A 1 304 ? 15.032 8.876 -7.028 1.00 71.62 304 ALA A N 1
ATOM 2171 C CA . ALA A 1 304 ? 16.124 9.840 -6.906 1.00 71.62 304 ALA A CA 1
ATOM 2172 C C . ALA A 1 304 ? 17.113 9.691 -8.069 1.00 71.62 304 ALA A C 1
ATOM 2174 O O . ALA A 1 304 ? 17.374 10.677 -8.745 1.00 71.62 304 ALA A O 1
ATOM 2175 N N . ALA A 1 305 ? 17.550 8.467 -8.376 1.00 71.75 305 ALA A N 1
ATOM 2176 C CA . ALA A 1 305 ? 18.431 8.187 -9.505 1.00 71.75 305 ALA A CA 1
ATOM 2177 C C . ALA A 1 305 ? 17.822 8.639 -10.836 1.00 71.75 305 ALA A C 1
ATOM 2179 O O . ALA A 1 305 ? 18.495 9.333 -11.585 1.00 71.75 305 ALA A O 1
ATOM 2180 N N . TYR A 1 306 ? 16.537 8.353 -11.079 1.00 73.62 306 TYR A N 1
ATOM 2181 C CA . TYR A 1 306 ? 15.841 8.795 -12.291 1.00 73.62 306 TYR A CA 1
ATOM 2182 C C . TYR A 1 306 ? 15.792 10.327 -12.409 1.00 73.62 306 TYR A C 1
ATOM 2184 O O . TYR A 1 306 ? 15.995 10.895 -13.479 1.00 73.62 306 TYR A O 1
ATOM 2192 N N . ARG A 1 307 ? 15.548 11.034 -11.298 1.00 76.25 307 ARG A N 1
ATOM 2193 C CA . ARG A 1 307 ? 15.591 12.504 -11.291 1.00 76.25 307 ARG A CA 1
ATOM 2194 C C . ARG A 1 307 ? 17.003 13.029 -11.536 1.00 76.25 307 ARG A C 1
ATOM 2196 O O . ARG A 1 307 ? 17.152 13.972 -12.303 1.00 76.25 307 ARG A O 1
ATOM 2203 N N . SER A 1 308 ? 18.021 12.406 -10.946 1.00 72.69 308 SER A N 1
ATOM 2204 C CA . SER A 1 308 ? 19.421 12.773 -11.167 1.00 72.69 308 SER A CA 1
ATOM 2205 C C . SER A 1 308 ? 19.876 12.505 -12.605 1.00 72.69 308 SER A C 1
ATOM 2207 O O . SER A 1 308 ? 20.633 13.308 -13.141 1.00 72.69 308 SER A O 1
ATOM 2209 N N . THR A 1 309 ? 19.405 11.438 -13.263 1.00 72.56 309 THR A N 1
ATOM 2210 C CA . THR A 1 309 ? 19.705 11.166 -14.681 1.00 72.56 309 THR A CA 1
ATOM 2211 C C . THR A 1 309 ? 18.997 12.147 -15.613 1.00 72.56 309 THR A C 1
ATOM 2213 O O . THR A 1 309 ? 19.628 12.671 -16.527 1.00 72.56 309 THR A O 1
ATOM 2216 N N . GLU A 1 310 ? 17.726 12.478 -15.358 1.00 77.12 310 GLU A N 1
ATOM 2217 C CA . GLU A 1 310 ? 17.002 13.521 -16.107 1.00 77.12 310 GLU A CA 1
ATOM 2218 C C . GLU A 1 310 ? 17.647 14.904 -15.921 1.00 77.12 310 GLU A C 1
ATOM 2220 O O . GLU A 1 310 ? 17.814 15.668 -16.873 1.00 77.12 310 GLU A O 1
ATOM 2225 N N . GLU A 1 311 ? 18.076 15.232 -14.700 1.00 75.25 311 GLU A N 1
ATOM 2226 C CA . GLU A 1 311 ? 18.781 16.482 -14.422 1.00 75.25 311 GLU A CA 1
ATOM 2227 C C . GLU A 1 311 ? 20.169 16.516 -15.076 1.00 75.25 311 GLU A C 1
ATOM 2229 O O . GLU A 1 311 ? 20.555 17.550 -15.627 1.00 75.25 311 GLU A O 1
ATOM 2234 N N . LEU A 1 312 ? 20.901 15.396 -15.076 1.00 77.31 312 LEU A N 1
ATOM 2235 C CA . LEU A 1 312 ? 22.159 15.248 -15.807 1.00 77.31 312 LEU A CA 1
ATOM 2236 C C . LEU A 1 312 ? 21.943 15.462 -17.306 1.00 77.31 312 LEU A C 1
ATOM 2238 O O . LEU A 1 312 ? 22.688 16.230 -17.909 1.00 77.31 312 LEU A O 1
ATOM 2242 N N . LYS A 1 313 ? 20.903 14.862 -17.890 1.00 75.12 313 LYS A N 1
ATOM 2243 C CA . LYS A 1 313 ? 20.557 15.033 -19.304 1.00 75.12 313 LYS A CA 1
ATOM 2244 C C . LYS A 1 313 ? 20.234 16.489 -19.633 1.00 75.12 313 LYS A C 1
ATOM 2246 O O . LYS A 1 313 ? 20.821 17.054 -20.550 1.00 75.12 313 LYS A O 1
ATOM 2251 N N . ARG A 1 314 ? 19.409 17.150 -18.816 1.00 78.88 314 ARG A N 1
ATOM 2252 C CA . ARG A 1 314 ? 19.081 18.574 -18.987 1.00 78.88 314 ARG A CA 1
ATOM 2253 C C . ARG A 1 314 ? 20.310 19.482 -18.853 1.00 78.88 314 ARG A C 1
ATOM 2255 O O . ARG A 1 314 ? 20.471 20.433 -19.623 1.00 78.88 314 ARG A O 1
ATOM 2262 N N . LYS A 1 315 ? 21.189 19.215 -17.878 1.00 77.56 315 LYS A N 1
ATOM 2263 C CA . LYS A 1 315 ? 22.452 19.955 -17.694 1.00 77.56 315 LYS A CA 1
ATOM 2264 C C . LYS A 1 315 ? 23.416 19.705 -18.850 1.00 77.56 315 LYS A C 1
ATOM 2266 O O . LYS A 1 315 ? 24.053 20.652 -19.296 1.00 77.56 315 LYS A O 1
ATOM 2271 N N . ALA A 1 316 ? 23.482 18.474 -19.352 1.00 71.31 316 ALA A N 1
ATOM 2272 C CA . ALA A 1 316 ? 24.260 18.099 -20.522 1.00 71.31 316 ALA A CA 1
ATOM 2273 C C . ALA A 1 316 ? 23.756 18.842 -21.771 1.00 71.31 316 ALA A C 1
ATOM 2275 O O . ALA A 1 316 ? 24.534 19.519 -22.427 1.00 71.31 316 ALA A O 1
ATOM 2276 N N . GLU A 1 317 ? 22.455 18.842 -22.053 1.00 78.56 317 GLU A N 1
ATOM 2277 C CA . GLU A 1 317 ? 21.874 19.602 -23.171 1.00 78.56 317 GLU A CA 1
ATOM 2278 C C . GLU A 1 317 ? 22.160 21.110 -23.060 1.00 78.56 317 GLU A C 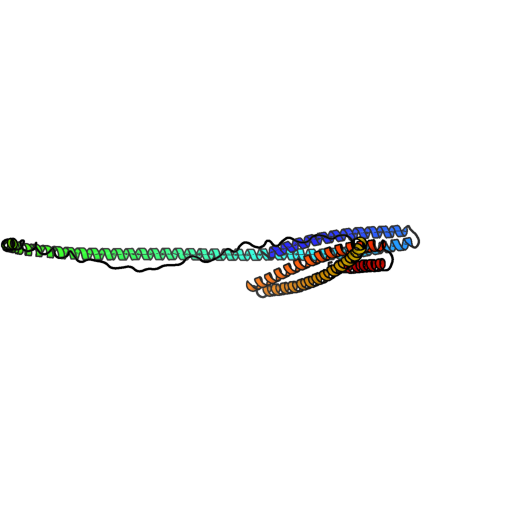1
ATOM 2280 O O . GLU A 1 317 ? 22.577 21.746 -24.028 1.00 78.56 317 GLU A O 1
ATOM 2285 N N . THR A 1 318 ? 22.023 21.681 -21.859 1.00 77.94 318 THR A N 1
ATOM 2286 C CA . THR A 1 318 ? 22.348 23.096 -21.608 1.00 77.94 318 THR A CA 1
ATOM 2287 C C . THR A 1 318 ? 23.839 23.383 -21.817 1.00 77.94 318 THR A C 1
ATOM 2289 O O . THR A 1 318 ? 24.201 24.403 -22.402 1.00 77.94 318 THR A O 1
ATOM 2292 N N . ALA A 1 319 ? 24.715 22.475 -21.381 1.00 74.88 319 ALA A N 1
ATOM 2293 C CA . ALA A 1 319 ? 26.155 22.580 -21.582 1.00 74.88 319 ALA A CA 1
ATOM 2294 C C . ALA A 1 319 ? 26.557 22.408 -23.054 1.00 74.88 319 ALA A C 1
ATOM 2296 O O . ALA A 1 319 ? 27.471 23.099 -23.499 1.00 74.88 319 ALA A O 1
ATOM 2297 N N . ALA A 1 320 ? 25.862 21.560 -23.822 1.00 76.00 320 ALA A N 1
ATOM 2298 C CA . ALA A 1 320 ? 26.051 21.431 -25.266 1.00 76.00 320 ALA A CA 1
ATOM 2299 C C . ALA A 1 320 ? 25.704 22.737 -25.989 1.00 76.00 320 ALA A C 1
ATOM 2301 O O . ALA A 1 320 ? 26.478 23.191 -26.830 1.00 76.00 320 ALA A O 1
ATOM 2302 N N . MET A 1 321 ? 24.573 23.361 -25.636 1.00 79.88 321 MET A N 1
ATOM 2303 C CA . MET A 1 321 ? 24.160 24.647 -26.207 1.00 79.88 321 MET A CA 1
ATOM 2304 C C . MET A 1 321 ? 25.173 25.751 -25.881 1.00 79.88 321 MET A C 1
ATOM 2306 O O . MET A 1 321 ? 25.669 26.409 -26.791 1.00 79.88 321 MET A O 1
ATOM 2310 N N . ALA A 1 322 ? 25.569 25.883 -24.610 1.00 75.12 322 ALA A N 1
ATOM 2311 C CA . ALA A 1 322 ? 26.575 26.860 -24.187 1.00 75.12 322 ALA A CA 1
ATOM 2312 C C . ALA A 1 322 ? 27.952 26.620 -24.835 1.00 75.12 322 ALA A C 1
ATOM 2314 O O . ALA A 1 322 ? 28.665 27.566 -25.166 1.00 75.1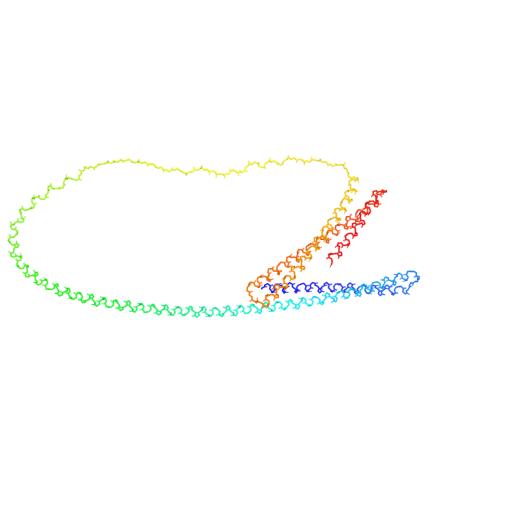2 322 ALA A O 1
ATOM 2315 N N . ALA A 1 323 ? 28.336 25.357 -25.037 1.00 74.94 323 ALA A N 1
ATOM 2316 C CA . ALA A 1 323 ? 29.555 25.000 -25.752 1.00 74.94 323 ALA A CA 1
ATOM 2317 C C . ALA A 1 323 ? 29.477 25.386 -27.236 1.00 74.94 323 ALA A C 1
ATOM 2319 O O . ALA A 1 323 ? 30.442 25.925 -27.774 1.00 74.94 323 ALA A O 1
ATOM 2320 N N . GLY A 1 324 ? 28.327 25.160 -27.880 1.00 76.69 324 GLY A N 1
ATOM 2321 C CA . GLY A 1 324 ? 28.064 25.587 -29.254 1.00 76.69 324 GLY A CA 1
ATOM 2322 C C . GLY A 1 324 ? 28.143 27.105 -29.415 1.00 76.69 324 GLY A C 1
ATOM 2323 O O . GLY A 1 324 ? 28.840 27.586 -30.304 1.00 76.69 324 GLY A O 1
ATOM 2324 N N . GLU A 1 325 ? 27.517 27.860 -28.509 1.00 77.00 325 GLU A N 1
ATOM 2325 C CA . GLU A 1 325 ? 27.596 29.327 -28.475 1.00 77.00 325 GLU A CA 1
ATOM 2326 C C . GLU A 1 325 ? 29.028 29.825 -28.250 1.00 77.00 325 GLU A C 1
ATOM 2328 O O . GLU A 1 325 ? 29.460 30.770 -28.905 1.00 77.00 325 GLU A O 1
ATOM 2333 N N . ALA A 1 326 ? 29.800 29.172 -27.374 1.00 71.69 326 ALA A N 1
ATOM 2334 C CA . ALA A 1 326 ? 31.205 29.507 -27.161 1.00 71.69 326 ALA A CA 1
ATOM 2335 C C . ALA A 1 326 ? 32.054 29.254 -28.419 1.00 71.69 326 ALA A C 1
ATOM 2337 O O . ALA A 1 326 ? 32.890 30.087 -28.769 1.00 71.69 326 ALA A O 1
ATOM 2338 N N . ILE A 1 327 ? 31.834 28.143 -29.130 1.00 74.94 327 ILE A N 1
ATOM 2339 C CA . ILE A 1 327 ? 32.532 27.836 -30.390 1.00 74.94 327 ILE A CA 1
ATOM 2340 C C . ILE A 1 327 ? 32.150 28.848 -31.482 1.00 74.94 327 ILE A C 1
ATOM 2342 O O . ILE A 1 327 ? 33.034 29.352 -32.180 1.00 74.94 327 ILE A O 1
ATOM 2346 N N . ASP A 1 328 ? 30.867 29.202 -31.596 1.00 77.12 328 ASP A N 1
ATOM 2347 C CA .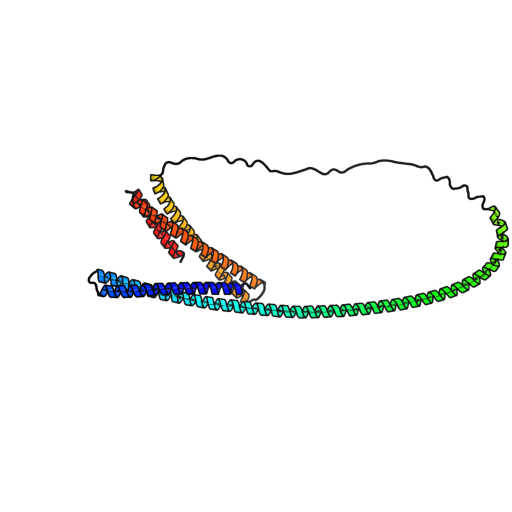 ASP A 1 328 ? 30.398 30.212 -32.550 1.00 77.12 328 ASP A CA 1
ATOM 2348 C C . ASP A 1 328 ? 30.962 31.605 -32.222 1.00 77.12 328 ASP A C 1
ATOM 2350 O O . ASP A 1 328 ? 31.482 32.292 -33.101 1.00 77.12 328 ASP A O 1
ATOM 2354 N N . ALA A 1 329 ? 30.979 32.001 -30.945 1.00 74.19 329 ALA A N 1
ATOM 2355 C CA . ALA A 1 329 ? 31.602 33.244 -30.493 1.00 74.19 329 ALA A CA 1
ATOM 2356 C C . ALA A 1 329 ? 33.115 33.261 -30.765 1.00 74.19 329 ALA A C 1
ATOM 2358 O O . ALA A 1 329 ? 33.651 34.269 -31.227 1.00 74.19 329 ALA A O 1
ATOM 2359 N N . ALA A 1 330 ? 33.807 32.138 -30.547 1.00 70.75 330 ALA A N 1
ATOM 2360 C CA . ALA A 1 330 ? 35.225 31.999 -30.858 1.00 70.75 330 ALA A CA 1
ATOM 2361 C C . ALA A 1 330 ? 35.515 32.158 -32.358 1.00 70.75 330 ALA A C 1
ATOM 2363 O O . ALA A 1 330 ? 36.551 32.719 -32.704 1.00 70.75 330 ALA A O 1
ATOM 2364 N N . SER A 1 331 ? 34.604 31.729 -33.241 1.00 79.56 331 SER A N 1
ATOM 2365 C CA . SER A 1 331 ? 34.752 31.881 -34.698 1.00 79.56 331 SER A CA 1
ATOM 2366 C C . SER A 1 331 ? 34.743 33.345 -35.169 1.00 79.56 331 SER A C 1
ATOM 2368 O O . SER A 1 331 ? 35.282 33.658 -36.230 1.00 79.56 331 SER A O 1
ATOM 2370 N N . ARG A 1 332 ? 34.167 34.249 -34.362 1.00 77.62 332 ARG A N 1
ATOM 2371 C CA . ARG A 1 332 ? 34.072 35.698 -34.623 1.00 77.62 332 ARG A CA 1
ATOM 2372 C C . ARG A 1 332 ? 35.212 36.498 -33.988 1.00 77.62 332 ARG A C 1
ATOM 2374 O O . ARG A 1 332 ? 35.317 37.703 -34.209 1.00 77.62 332 ARG A O 1
ATOM 2381 N N . LEU A 1 333 ? 36.048 35.845 -33.185 1.00 74.69 333 LEU A N 1
ATOM 2382 C CA . LEU A 1 333 ? 37.209 36.429 -32.521 1.00 74.69 333 LEU A CA 1
ATOM 2383 C C . LEU A 1 333 ? 38.492 35.999 -33.246 1.00 74.69 333 LEU A C 1
ATOM 2385 O O . LEU A 1 333 ? 38.528 34.987 -33.941 1.00 74.69 333 LEU A O 1
ATOM 2389 N N . SER A 1 334 ? 39.582 36.740 -33.055 1.00 73.31 334 SER A N 1
ATOM 2390 C CA . SER A 1 334 ? 40.908 36.366 -33.561 1.00 73.31 334 SER A CA 1
ATOM 2391 C C . SER A 1 334 ? 41.933 36.256 -32.426 1.00 73.31 334 SER A C 1
ATOM 2393 O O . SER A 1 334 ? 41.749 36.779 -31.324 1.00 73.31 334 SER A O 1
ATOM 2395 N N . GLY A 1 335 ? 43.025 35.527 -32.670 1.00 84.25 335 GLY A N 1
ATOM 2396 C CA . GLY A 1 335 ? 44.149 35.424 -31.737 1.00 84.25 335 GLY A CA 1
ATOM 2397 C C . GLY A 1 335 ? 43.940 34.471 -30.551 1.00 84.25 335 GLY A C 1
ATOM 2398 O O . GLY A 1 335 ? 43.200 33.490 -30.607 1.00 84.25 335 GLY A O 1
ATOM 2399 N N . THR A 1 336 ? 44.659 34.725 -29.455 1.00 73.62 336 THR A N 1
ATOM 2400 C CA . THR A 1 336 ? 44.774 33.797 -28.312 1.00 73.62 336 THR A CA 1
ATOM 2401 C C . THR A 1 336 ? 43.492 33.655 -27.488 1.00 73.62 336 THR A C 1
ATOM 2403 O O . THR A 1 336 ? 43.330 32.662 -26.777 1.00 73.62 336 THR A O 1
ATOM 2406 N N . VAL A 1 337 ? 42.583 34.631 -27.562 1.00 71.06 337 VAL A N 1
ATOM 2407 C CA . VAL A 1 337 ? 41.264 34.568 -26.913 1.00 71.06 337 VAL A CA 1
ATOM 2408 C C . VAL A 1 337 ? 40.347 33.618 -27.682 1.00 71.06 337 VAL A C 1
ATOM 2410 O O . VAL A 1 337 ? 39.771 32.724 -27.069 1.00 71.06 337 VAL A O 1
ATOM 2413 N N . ALA A 1 338 ? 40.309 33.715 -29.015 1.00 74.50 338 ALA A N 1
ATOM 2414 C CA . ALA A 1 338 ? 39.546 32.803 -29.870 1.00 74.50 338 ALA A CA 1
ATOM 2415 C C . ALA A 1 338 ? 39.939 31.333 -29.639 1.00 74.50 338 ALA A C 1
ATOM 2417 O O . ALA A 1 338 ? 39.082 30.491 -29.380 1.00 74.50 338 ALA A O 1
ATOM 2418 N N . ASN A 1 339 ? 41.244 31.034 -29.612 1.00 79.56 339 ASN A N 1
ATOM 2419 C CA . ASN A 1 339 ? 41.735 29.672 -29.364 1.00 79.56 339 ASN A CA 1
ATOM 2420 C C . ASN A 1 339 ? 41.364 29.145 -27.967 1.00 79.56 339 ASN A C 1
ATOM 2422 O O . ASN A 1 339 ? 41.038 27.969 -27.818 1.00 79.56 339 ASN A O 1
ATOM 2426 N N . ARG A 1 340 ? 41.388 29.998 -26.932 1.00 79.12 340 ARG A N 1
ATOM 2427 C CA . ARG A 1 340 ? 40.994 29.597 -25.571 1.00 79.12 340 ARG A CA 1
ATOM 2428 C C . ARG A 1 340 ? 39.500 29.311 -25.460 1.00 79.12 340 ARG A C 1
ATOM 2430 O O . ARG A 1 340 ? 39.138 28.300 -24.863 1.00 79.12 340 ARG A O 1
ATOM 2437 N N . VAL A 1 341 ? 38.656 30.167 -26.037 1.00 75.50 341 VAL A N 1
ATOM 2438 C CA . VAL A 1 341 ? 37.196 29.988 -26.019 1.00 75.50 341 VAL A CA 1
ATOM 2439 C C . VAL A 1 341 ? 36.799 28.751 -26.831 1.00 75.50 341 VAL A C 1
ATOM 2441 O O . VAL A 1 341 ? 36.015 27.939 -26.345 1.00 75.50 341 VAL A O 1
ATOM 2444 N N . LYS A 1 342 ? 37.418 28.534 -28.001 1.00 79.50 342 LYS A N 1
ATOM 2445 C CA . LYS A 1 342 ? 37.203 27.335 -28.823 1.00 79.50 342 LYS A CA 1
ATOM 2446 C C . LYS A 1 342 ? 37.570 26.048 -28.077 1.00 79.50 342 LYS A C 1
ATOM 2448 O O . LYS A 1 342 ? 36.730 25.163 -27.958 1.00 79.50 342 LYS A O 1
ATOM 2453 N N . ASN A 1 343 ? 38.770 25.977 -27.493 1.00 80.25 343 ASN A N 1
ATOM 2454 C CA . ASN A 1 343 ? 39.205 24.805 -26.722 1.00 80.25 343 ASN A CA 1
ATOM 2455 C C . ASN A 1 343 ? 38.307 24.540 -25.499 1.00 80.25 343 ASN A C 1
ATOM 2457 O O . ASN A 1 343 ? 38.084 23.389 -25.127 1.00 80.25 343 ASN A O 1
ATOM 2461 N N . ALA A 1 344 ? 37.799 25.594 -24.848 1.00 76.31 344 ALA A N 1
ATOM 2462 C CA . ALA A 1 344 ? 36.859 25.454 -23.737 1.00 76.31 344 ALA A CA 1
ATOM 2463 C C . ALA A 1 344 ? 35.504 24.891 -24.201 1.00 76.31 344 ALA A C 1
ATOM 2465 O O . ALA A 1 344 ? 34.946 24.029 -23.523 1.00 76.31 344 ALA A O 1
ATOM 2466 N N . GLY A 1 345 ? 35.004 25.336 -25.358 1.00 77.31 345 GLY A N 1
ATOM 2467 C CA . GLY A 1 345 ? 33.793 24.800 -25.978 1.00 77.31 345 GLY A CA 1
ATOM 2468 C C . GLY A 1 345 ? 33.937 23.329 -26.379 1.00 77.31 345 GLY A C 1
ATOM 2469 O O . GLY A 1 345 ? 33.115 22.511 -25.976 1.00 77.31 345 GLY A O 1
ATOM 2470 N N . GLU A 1 346 ? 35.014 22.963 -27.079 1.00 80.06 346 GLU A N 1
ATOM 2471 C CA . GLU A 1 346 ? 35.285 21.575 -27.495 1.00 80.06 346 GLU A CA 1
ATOM 2472 C C . GLU A 1 346 ? 35.383 20.629 -26.287 1.00 80.06 346 GLU A C 1
ATOM 2474 O O . GLU A 1 346 ? 34.690 19.614 -26.226 1.00 80.06 346 GLU A O 1
ATOM 2479 N N . LYS A 1 347 ? 36.136 21.017 -25.247 1.00 79.62 347 LYS A N 1
ATOM 2480 C CA . LYS A 1 347 ? 36.229 20.233 -24.006 1.00 79.62 347 LYS A CA 1
ATOM 2481 C C . LYS A 1 347 ? 34.882 20.102 -23.287 1.00 79.62 347 LYS A C 1
ATOM 2483 O O . LYS A 1 347 ? 34.599 19.069 -22.682 1.00 79.62 347 LYS A O 1
ATOM 2488 N N . SER A 1 348 ? 34.048 21.142 -23.328 1.00 75.69 348 SER A N 1
ATOM 2489 C CA . SER A 1 348 ? 32.700 21.095 -22.759 1.00 75.69 348 SER A CA 1
ATOM 2490 C C . SER A 1 348 ? 31.792 20.136 -23.539 1.00 75.69 348 SER A C 1
ATOM 2492 O O . SER A 1 348 ? 31.011 19.419 -22.913 1.00 75.69 348 SER A O 1
ATOM 2494 N N . MET A 1 349 ? 31.916 20.049 -24.870 1.00 74.44 349 MET A N 1
ATOM 2495 C CA . MET A 1 349 ? 31.177 19.069 -25.679 1.00 74.44 349 MET A CA 1
ATOM 2496 C C . MET A 1 349 ? 31.572 17.624 -25.356 1.00 74.44 349 MET A C 1
ATOM 2498 O O . MET A 1 349 ? 30.686 16.794 -25.158 1.00 74.44 349 MET A O 1
ATOM 2502 N N . ASP A 1 350 ? 32.865 17.327 -25.208 1.00 81.88 350 ASP A N 1
ATOM 2503 C CA . ASP A 1 350 ? 33.335 15.977 -24.853 1.00 81.88 350 ASP A CA 1
ATOM 2504 C C . ASP A 1 350 ? 32.825 15.523 -23.474 1.00 81.88 350 ASP A C 1
ATOM 2506 O O . ASP A 1 350 ? 32.328 14.401 -23.303 1.00 81.88 350 ASP A O 1
ATOM 2510 N N . THR A 1 351 ? 32.889 16.416 -22.480 1.00 77.31 351 THR A N 1
ATOM 2511 C CA . THR A 1 351 ? 32.345 16.166 -21.135 1.00 77.31 351 THR A CA 1
ATOM 2512 C C . THR A 1 351 ? 30.835 15.944 -21.184 1.00 77.31 351 THR A C 1
ATOM 2514 O O . THR A 1 351 ? 30.304 15.062 -20.509 1.00 77.31 351 THR A O 1
ATOM 2517 N N . THR A 1 352 ? 30.138 16.702 -22.027 1.00 72.62 352 THR A N 1
ATOM 2518 C CA . THR A 1 352 ? 28.693 16.582 -22.221 1.00 72.62 352 THR A CA 1
ATOM 2519 C C . THR A 1 352 ? 28.309 15.251 -22.870 1.00 72.62 352 THR A C 1
ATOM 2521 O O . THR A 1 352 ? 27.404 14.574 -22.385 1.00 72.62 352 THR A O 1
ATOM 2524 N N . ALA A 1 353 ? 29.031 14.828 -23.910 1.00 76.62 353 ALA A N 1
ATOM 2525 C CA . ALA A 1 353 ? 28.825 13.538 -24.566 1.00 76.62 353 ALA A CA 1
ATOM 2526 C C . ALA A 1 353 ? 29.068 12.363 -23.604 1.00 76.62 353 ALA A C 1
ATOM 2528 O O . ALA A 1 353 ? 28.335 11.375 -23.619 1.00 76.62 353 ALA A O 1
ATOM 2529 N N . THR A 1 354 ? 30.067 12.486 -22.727 1.00 80.25 354 THR A N 1
ATOM 2530 C CA . THR A 1 354 ? 30.325 11.512 -21.656 1.00 80.25 354 THR A CA 1
ATOM 2531 C C . THR A 1 354 ? 29.185 11.485 -20.635 1.00 80.25 354 THR A C 1
ATOM 2533 O O . THR A 1 354 ? 28.752 10.408 -20.228 1.00 80.25 354 THR A O 1
ATOM 2536 N N . GLY A 1 355 ? 28.655 12.653 -20.259 1.00 72.38 355 GLY A N 1
ATOM 2537 C CA . GLY A 1 355 ? 27.492 12.772 -19.380 1.00 72.38 355 GLY A CA 1
ATOM 2538 C C . GLY A 1 355 ? 26.240 12.107 -19.953 1.00 72.38 355 GLY A C 1
ATOM 2539 O O . GLY A 1 355 ? 25.593 11.350 -19.237 1.00 72.38 355 GLY A O 1
ATOM 2540 N N . MET A 1 356 ? 25.942 12.307 -21.243 1.00 73.50 356 MET A N 1
ATOM 2541 C CA . MET A 1 356 ? 24.810 11.640 -21.905 1.00 73.50 356 MET A CA 1
ATOM 2542 C C . MET A 1 356 ? 24.979 10.116 -21.924 1.00 73.50 356 MET A C 1
ATOM 2544 O O . MET A 1 356 ? 24.080 9.408 -21.491 1.00 73.50 356 MET A O 1
ATOM 2548 N N . LYS A 1 357 ? 26.166 9.610 -22.292 1.00 77.06 357 LYS A N 1
ATOM 2549 C CA . LYS A 1 357 ? 26.473 8.166 -22.241 1.00 77.06 357 LYS A CA 1
ATOM 2550 C C . LYS A 1 357 ? 26.385 7.556 -20.839 1.00 77.06 357 LYS A C 1
ATOM 2552 O O . LYS A 1 357 ? 26.268 6.347 -20.726 1.00 77.06 357 LYS A O 1
ATOM 2557 N N . THR A 1 358 ? 26.547 8.363 -19.791 1.00 70.56 358 THR A N 1
ATOM 2558 C CA . THR A 1 358 ? 26.443 7.914 -18.392 1.00 70.56 358 THR A CA 1
ATOM 2559 C C . THR A 1 358 ? 24.996 7.940 -17.894 1.00 70.56 358 THR A C 1
ATOM 2561 O O . THR A 1 358 ? 24.672 7.263 -16.922 1.00 70.56 358 THR A O 1
ATOM 2564 N N . ALA A 1 359 ? 24.144 8.757 -18.515 1.00 65.12 359 ALA A N 1
ATOM 2565 C CA . ALA A 1 359 ? 22.722 8.824 -18.204 1.00 65.12 359 ALA A CA 1
ATOM 2566 C C . ALA A 1 359 ? 21.923 7.676 -18.851 1.00 65.12 359 ALA A C 1
ATOM 2568 O O . ALA A 1 359 ? 20.926 7.258 -18.264 1.00 65.12 359 ALA A O 1
ATOM 2569 N N . ASP A 1 360 ? 22.358 7.210 -20.028 1.00 70.69 360 ASP A N 1
ATOM 2570 C CA . ASP A 1 360 ? 21.803 6.063 -20.769 1.00 70.69 360 ASP A CA 1
ATOM 2571 C C . ASP A 1 360 ? 22.193 4.703 -20.150 1.00 70.69 360 ASP A C 1
ATOM 2573 O O . ASP A 1 360 ? 21.316 3.804 -20.096 1.00 70.69 360 ASP A O 1
#

Foldseek 3Di:
DVLLVLLVVLLVVLVVLLVVLVVLLVQLVVLLVQLVVLLVVLVVDDDPSSVVSNVSSVVSNVSSVVSNVVSVVSNVSSVVSNVSSVVSNVVVVVVVVVVVVVVVVVVVVVVVVVVVVVVVVVVVVVVVVVVVVVVVVVVVVVVVVVVVVVVVVVVVVVVVVVVVVVVVVVVVVVCVVPPVPPVVPDPPDPDPPDDDDDDDDDDDDDDDDDDDDDDDDDPPDDDDDDDDDDDPDVVVLVVLLVQLVVLLVQLVVLLVQLVVLVVQLVVLVVQLVVLVVVCVVPPDPVSVVSNVVSVVSNVVSVVSSLVSLVVSLVSLVVSLVSLVVLLVVLVVDDDPSSVSSPVSSVVSNVSSVVSNVSSD

Organism: NCBI:txid412755

Secondary structure (DSSP, 8-state):
-HHHHHHHHHHHHHHHHHHHHHHHHHHHHHHHHHHHHHHHHHTTS-THHHHHHHHHHHHHHHHHHHHHHHHHHHHHHHHHHHHHHHHHHHHHHHHHHHHHHHHHHHHHHHHHHHHHHHHHHHHHHHHHHHHHHHHHHHHHHHHHHHHHHHHHHHHHHHHHHHHHHHHHHHHHHHHHHHHTTTTTSSTTS------------------------------------------HHHHHHHHHHHHHHHHHHHHHHHHHHHHHHHHHHHHHHHHHHHHHHHHHHS--HHHHHHHHHHHHHHHHHHHHHHHHHHHHHHHHHHHHHHHHHHHHHHHT--HHHHHHHHHHHHHHHHHHHHHHHHH-

pLDDT: mean 75.08, std 17.5, range [30.81, 96.56]

InterPro domains:
  IPR004089 Methyl-accepting chemotaxis protein (MCP) signalling domain [PS50111] (87-305)